Protein AF-A0A9D0XTN0-F1 (afdb_monomer_lite)

pLDDT: mean 78.0, std 12.75, range [37.34, 94.94]

Structure (mmCIF, N/CA/C/O backbone):
data_AF-A0A9D0XTN0-F1
#
_entry.id   AF-A0A9D0XTN0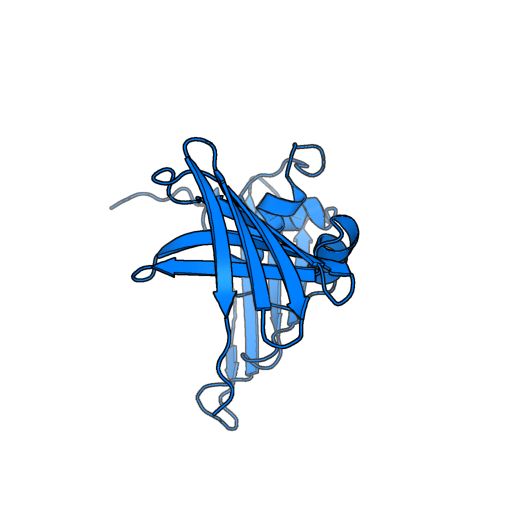-F1
#
loop_
_atom_site.group_PDB
_atom_site.id
_atom_site.type_symbol
_atom_site.label_atom_id
_atom_site.label_alt_id
_atom_site.label_comp_id
_atom_site.label_asym_id
_atom_site.label_entity_id
_atom_site.label_seq_id
_atom_site.pdbx_PDB_ins_code
_atom_site.Cartn_x
_atom_site.Cartn_y
_atom_site.Cartn_z
_atom_site.occupancy
_atom_site.B_iso_or_equiv
_atom_site.auth_seq_id
_atom_site.auth_comp_id
_atom_site.auth_asym_id
_atom_site.auth_atom_id
_atom_site.pdbx_PDB_model_num
ATOM 1 N N . TYR A 1 1 ? 29.942 2.374 -7.321 1.00 37.34 1 TYR A N 1
ATOM 2 C CA . TYR A 1 1 ? 28.789 1.632 -7.863 1.00 37.34 1 TYR A CA 1
ATOM 3 C C . TYR A 1 1 ? 28.182 0.817 -6.738 1.00 37.34 1 TYR A C 1
ATOM 5 O O . TYR A 1 1 ? 28.831 -0.101 -6.257 1.00 37.34 1 TYR A O 1
ATOM 13 N N . ILE A 1 2 ? 27.013 1.214 -6.232 1.00 41.12 2 ILE A N 1
ATOM 14 C CA . ILE A 1 2 ? 26.301 0.433 -5.213 1.00 41.12 2 ILE A CA 1
ATOM 15 C C . ILE A 1 2 ? 25.666 -0.742 -5.953 1.00 41.12 2 ILE A C 1
ATOM 17 O O . ILE A 1 2 ? 24.804 -0.537 -6.803 1.00 41.12 2 ILE A O 1
ATOM 21 N N . ASN A 1 3 ? 26.151 -1.950 -5.685 1.00 40.41 3 ASN A N 1
ATOM 22 C CA . ASN A 1 3 ? 25.600 -3.170 -6.256 1.00 40.41 3 ASN A CA 1
ATOM 23 C C . ASN A 1 3 ? 24.307 -3.481 -5.488 1.00 40.41 3 ASN A C 1
ATOM 25 O O . ASN A 1 3 ? 24.351 -3.979 -4.364 1.00 40.41 3 ASN A O 1
ATOM 29 N N . LEU A 1 4 ? 23.167 -3.047 -6.027 1.00 50.75 4 LEU A N 1
ATOM 30 C CA . LEU A 1 4 ? 21.861 -3.322 -5.436 1.00 50.75 4 LEU A CA 1
ATOM 31 C C . LEU A 1 4 ? 21.503 -4.779 -5.739 1.00 50.75 4 LEU A C 1
ATOM 33 O O . LEU A 1 4 ? 21.547 -5.207 -6.888 1.00 50.75 4 LEU A O 1
ATOM 37 N N . ASP A 1 5 ? 21.167 -5.543 -4.701 1.00 65.12 5 ASP A N 1
ATOM 38 C CA . ASP A 1 5 ? 20.708 -6.925 -4.845 1.00 65.12 5 ASP A CA 1
ATOM 39 C C . ASP A 1 5 ? 19.490 -6.973 -5.782 1.00 65.12 5 ASP A C 1
ATOM 41 O O . ASP A 1 5 ? 18.463 -6.347 -5.507 1.00 65.12 5 ASP A O 1
ATOM 45 N N . SER A 1 6 ? 19.604 -7.726 -6.880 1.00 62.91 6 SER A N 1
ATOM 46 C CA . SER A 1 6 ? 18.543 -7.920 -7.880 1.00 62.91 6 SER A CA 1
ATOM 47 C C . SER A 1 6 ? 17.199 -8.363 -7.281 1.00 62.91 6 SER A C 1
ATOM 49 O O . SER A 1 6 ? 16.147 -8.027 -7.824 1.00 62.91 6 SER A O 1
ATOM 51 N N . ARG A 1 7 ? 17.207 -9.024 -6.113 1.00 65.25 7 ARG A N 1
ATOM 52 C CA . ARG A 1 7 ? 15.995 -9.424 -5.373 1.00 65.25 7 ARG A CA 1
ATOM 53 C C . ARG A 1 7 ? 15.196 -8.237 -4.828 1.00 65.25 7 ARG A C 1
ATOM 55 O O . ARG A 1 7 ? 13.994 -8.354 -4.604 1.00 65.25 7 ARG A O 1
ATOM 62 N N . ASN A 1 8 ? 15.842 -7.086 -4.640 1.00 66.12 8 ASN A N 1
ATOM 63 C CA . ASN A 1 8 ? 15.213 -5.865 -4.137 1.00 66.12 8 ASN A CA 1
ATOM 64 C C . ASN A 1 8 ? 14.733 -4.935 -5.259 1.00 66.12 8 ASN A C 1
ATOM 66 O O . ASN A 1 8 ? 14.060 -3.940 -4.982 1.00 66.12 8 ASN A O 1
ATOM 70 N N . GLN A 1 9 ? 15.020 -5.242 -6.525 1.00 78.06 9 GLN A N 1
ATOM 71 C CA . GLN A 1 9 ? 14.630 -4.393 -7.646 1.00 78.06 9 GLN A CA 1
ATOM 72 C C . GLN A 1 9 ? 13.300 -4.849 -8.254 1.00 78.06 9 GLN A C 1
ATOM 74 O O . GLN A 1 9 ? 13.028 -6.039 -8.395 1.00 78.06 9 GLN A O 1
ATOM 79 N N . VAL A 1 10 ? 12.440 -3.885 -8.573 1.00 86.81 10 VAL A N 1
ATOM 80 C CA . VAL A 1 10 ? 11.309 -4.096 -9.483 1.00 86.81 10 VAL A CA 1
ATOM 81 C C . VAL A 1 10 ? 11.794 -3.738 -10.877 1.00 86.81 10 VAL A C 1
ATOM 83 O O . VAL A 1 10 ? 12.357 -2.661 -11.068 1.00 86.81 10 VAL A O 1
ATOM 86 N N . GLN A 1 11 ? 11.614 -4.647 -11.822 1.00 90.94 11 GLN A N 1
ATOM 87 C CA . GLN A 1 11 ? 11.971 -4.455 -13.218 1.00 90.94 11 GLN A CA 1
ATOM 88 C C . GLN A 1 11 ? 10.735 -4.055 -14.018 1.00 90.94 11 GLN A C 1
ATOM 90 O O . GLN A 1 11 ? 9.612 -4.423 -13.672 1.00 90.94 11 GLN A O 1
ATOM 95 N N . ILE A 1 12 ? 10.968 -3.279 -15.070 1.00 90.62 12 ILE A N 1
ATOM 96 C CA . ILE A 1 12 ? 9.947 -2.838 -16.016 1.00 90.62 12 ILE A CA 1
ATOM 97 C C . ILE A 1 12 ? 10.091 -3.728 -17.253 1.00 90.62 12 ILE A C 1
ATOM 99 O O . ILE A 1 12 ? 11.194 -3.868 -17.780 1.00 90.62 12 ILE A O 1
ATOM 103 N N . ASP A 1 13 ? 9.001 -4.365 -17.656 1.00 94.00 13 ASP A N 1
ATOM 104 C CA . ASP A 1 13 ? 8.862 -5.089 -18.921 1.00 94.00 13 ASP A CA 1
ATOM 105 C C . ASP A 1 13 ? 8.280 -4.146 -19.989 1.00 94.00 13 ASP A C 1
ATOM 107 O O . ASP A 1 13 ? 8.088 -2.953 -19.729 1.00 94.00 13 ASP A O 1
ATOM 111 N N . GLU A 1 14 ? 7.983 -4.647 -21.186 1.00 94.00 14 GLU A N 1
ATOM 112 C CA . GLU A 1 14 ? 7.363 -3.853 -22.250 1.00 94.00 14 GLU A CA 1
ATOM 113 C C . GLU A 1 14 ? 6.160 -3.056 -21.721 1.00 94.00 14 GLU A C 1
ATOM 115 O O . GLU A 1 14 ? 5.214 -3.602 -21.154 1.00 94.00 14 GLU A O 1
ATOM 120 N N . SER A 1 15 ? 6.254 -1.732 -21.827 1.00 94.94 15 SER A N 1
ATOM 121 C CA . SER A 1 15 ? 5.325 -0.791 -21.207 1.00 94.94 15 SER A CA 1
ATOM 122 C C . SER A 1 15 ? 5.114 0.402 -22.129 1.00 94.94 15 SER A C 1
ATOM 124 O O . SER A 1 15 ? 6.055 0.867 -22.776 1.00 94.94 15 SER A O 1
ATOM 126 N N . SER A 1 16 ? 3.895 0.931 -22.167 1.00 93.88 16 SER A N 1
ATOM 127 C CA . SER A 1 16 ? 3.521 2.066 -23.001 1.00 93.88 16 SER A CA 1
ATOM 128 C C . SER A 1 16 ? 2.723 3.117 -22.229 1.00 93.88 16 SER A C 1
ATOM 130 O O . SER A 1 16 ? 2.052 2.848 -21.230 1.00 93.88 16 SER A O 1
ATOM 132 N N . PHE A 1 17 ? 2.834 4.355 -22.708 1.00 93.69 17 PHE A N 1
ATOM 133 C CA . PHE A 1 17 ? 2.133 5.513 -22.171 1.00 93.69 17 PHE A CA 1
ATOM 134 C C . PHE A 1 17 ? 1.493 6.252 -23.339 1.00 93.69 17 PHE A C 1
ATOM 136 O O . PHE A 1 17 ? 2.193 6.745 -24.227 1.00 93.69 17 PHE A O 1
ATOM 143 N N . LEU A 1 18 ? 0.165 6.331 -23.345 1.00 93.19 18 LEU A N 1
ATOM 144 C CA . LEU A 1 18 ? -0.586 7.014 -24.388 1.00 93.19 18 LEU A CA 1
ATOM 145 C C . LEU A 1 18 ? -1.108 8.353 -23.867 1.00 93.19 18 LEU A C 1
ATOM 147 O O . LEU A 1 18 ? -1.908 8.414 -22.936 1.00 93.19 18 LEU A O 1
ATOM 151 N N . PHE A 1 19 ? -0.680 9.434 -24.510 1.00 91.50 19 PHE A N 1
ATOM 152 C CA . PHE A 1 19 ? -1.092 10.796 -24.184 1.00 91.50 19 PHE A CA 1
ATOM 153 C C . PHE A 1 19 ? -2.181 11.250 -25.164 1.00 91.50 19 PHE A C 1
ATOM 155 O O . PHE A 1 19 ? -1.893 11.865 -26.187 1.00 91.50 19 PHE A O 1
ATOM 162 N N . ASN A 1 20 ? -3.441 10.927 -24.871 1.00 80.31 20 ASN A N 1
ATOM 163 C CA . ASN A 1 20 ? -4.609 11.262 -25.695 1.00 80.31 20 ASN A CA 1
ATOM 164 C C . ASN A 1 20 ? -5.581 12.200 -24.949 1.00 80.31 20 ASN A C 1
ATOM 166 O O . ASN A 1 20 ? -6.732 11.859 -24.696 1.00 80.31 20 ASN A O 1
ATOM 170 N N . GLY A 1 21 ? -5.120 13.398 -24.575 1.00 77.56 21 GLY A N 1
ATOM 171 C CA . GLY A 1 21 ? -5.941 14.377 -23.856 1.00 77.56 21 GLY A CA 1
ATOM 172 C C . GLY A 1 21 ? -5.116 15.283 -22.946 1.00 77.56 21 GLY A C 1
ATOM 173 O O . GLY A 1 21 ? -4.155 15.910 -23.388 1.00 77.56 21 GLY A O 1
ATOM 174 N N . VAL A 1 22 ? -5.490 15.362 -21.665 1.00 78.44 22 VAL A N 1
ATOM 175 C CA . VAL A 1 22 ? -4.739 16.119 -20.652 1.00 78.44 22 VAL A CA 1
ATOM 176 C C . VAL A 1 22 ? -3.362 15.480 -20.474 1.00 78.44 22 VAL A C 1
ATOM 178 O O . VAL A 1 22 ? -3.264 14.336 -20.044 1.00 78.44 22 VAL A O 1
ATOM 181 N N . ILE A 1 23 ? -2.294 16.232 -20.755 1.00 80.50 23 ILE A N 1
ATOM 182 C CA . ILE A 1 23 ? -0.899 15.751 -20.681 1.00 80.50 23 ILE A CA 1
ATOM 183 C C . ILE A 1 23 ? -0.563 15.164 -19.297 1.00 80.50 23 ILE A C 1
ATOM 185 O O . ILE A 1 23 ? 0.212 14.220 -19.193 1.00 80.50 23 ILE A O 1
ATOM 189 N N . ALA A 1 24 ? -1.189 15.685 -18.237 1.00 82.69 24 ALA A N 1
ATOM 190 C CA . ALA A 1 24 ? -1.026 15.200 -16.868 1.00 82.69 24 ALA A CA 1
ATOM 191 C C . ALA A 1 24 ? -1.765 13.878 -16.557 1.00 82.69 24 ALA A C 1
ATOM 193 O O . ALA A 1 24 ? -1.661 13.388 -15.436 1.00 82.69 24 ALA A O 1
ATOM 194 N N . ASN A 1 25 ? -2.524 13.310 -17.501 1.00 83.56 25 ASN A N 1
ATOM 195 C CA . ASN A 1 25 ? -3.326 12.105 -17.286 1.00 83.56 25 ASN A CA 1
ATOM 196 C C . ASN A 1 25 ? -3.265 11.116 -18.473 1.00 83.56 25 ASN A C 1
ATOM 198 O O . ASN A 1 25 ? -4.283 10.898 -19.132 1.00 83.56 25 ASN A O 1
ATOM 202 N N . PRO A 1 26 ? -2.093 10.533 -18.784 1.00 90.62 26 PRO A N 1
ATOM 203 C CA . PRO A 1 26 ? -1.976 9.535 -19.845 1.00 90.62 26 PRO A CA 1
ATOM 204 C C . PRO A 1 26 ? -2.714 8.235 -19.503 1.00 90.62 26 PRO A C 1
ATOM 206 O O . PRO A 1 26 ? -2.870 7.881 -18.333 1.00 90.62 26 PRO A O 1
ATOM 209 N N . THR A 1 27 ? -3.096 7.484 -20.535 1.00 93.38 27 THR A N 1
ATOM 210 C CA . THR A 1 27 ? -3.444 6.067 -20.394 1.00 93.38 27 THR A CA 1
ATOM 211 C C . THR A 1 27 ? -2.164 5.250 -20.228 1.00 93.38 27 THR A C 1
ATOM 213 O O . THR A 1 27 ? -1.211 5.400 -20.994 1.00 93.38 27 THR A O 1
ATOM 216 N N . LEU A 1 28 ? -2.150 4.404 -19.207 1.00 92.50 28 LEU A N 1
ATOM 217 C CA . LEU A 1 28 ? -1.052 3.542 -18.809 1.00 92.50 28 LEU A CA 1
ATOM 218 C C . LEU A 1 28 ? -1.290 2.121 -19.325 1.00 92.50 28 LEU A C 1
ATOM 220 O O . LEU A 1 28 ? -2.413 1.617 -19.257 1.00 92.50 28 LEU A O 1
ATOM 224 N N . ASP A 1 29 ? -0.218 1.481 -19.772 1.00 94.94 29 ASP A N 1
ATOM 225 C CA . ASP A 1 29 ? -0.083 0.031 -19.894 1.00 94.94 29 ASP A CA 1
ATOM 226 C C . ASP A 1 29 ? 1.343 -0.323 -19.466 1.00 94.94 29 ASP A C 1
ATOM 228 O O . ASP A 1 29 ? 2.284 -0.267 -20.255 1.00 94.94 29 ASP A O 1
ATOM 232 N N . VAL A 1 30 ? 1.528 -0.544 -18.166 1.00 94.00 30 VAL A N 1
ATOM 233 C CA . VAL A 1 30 ? 2.844 -0.747 -17.557 1.00 94.00 30 VAL A CA 1
ATOM 234 C C . VAL A 1 30 ? 2.923 -2.144 -16.972 1.00 94.00 30 VAL A C 1
ATOM 236 O O . VAL A 1 30 ? 2.129 -2.527 -16.109 1.00 94.00 30 VAL A O 1
ATOM 239 N N . ASN A 1 31 ? 3.940 -2.882 -17.399 1.00 94.19 31 ASN A N 1
ATOM 240 C CA . ASN A 1 31 ? 4.216 -4.231 -16.947 1.00 94.19 31 ASN A CA 1
ATOM 241 C C . ASN A 1 31 ? 5.448 -4.208 -16.047 1.00 94.19 31 ASN A C 1
ATOM 243 O O . ASN A 1 31 ? 6.541 -3.841 -16.464 1.00 94.19 31 ASN A O 1
ATOM 247 N N . LEU A 1 32 ? 5.270 -4.587 -14.787 1.00 93.62 32 LEU A N 1
ATOM 248 C CA . LEU A 1 32 ? 6.343 -4.690 -13.809 1.00 93.62 32 LEU A CA 1
ATOM 249 C C . LEU A 1 32 ? 6.519 -6.143 -13.395 1.00 93.62 32 LEU A C 1
ATOM 251 O O . LEU A 1 32 ? 5.544 -6.886 -13.266 1.00 93.62 32 LEU A O 1
ATOM 255 N N . TYR A 1 33 ? 7.754 -6.538 -13.116 1.00 93.62 33 TYR A N 1
ATOM 256 C CA . TYR A 1 33 ? 8.041 -7.852 -12.567 1.00 93.62 33 TYR A CA 1
ATOM 257 C C . TYR A 1 33 ? 9.193 -7.828 -11.572 1.00 93.62 33 TYR A C 1
ATOM 259 O O . TYR A 1 33 ? 10.069 -6.965 -11.587 1.00 93.62 33 TYR A O 1
ATOM 267 N N . ARG A 1 34 ? 9.203 -8.816 -10.687 1.00 90.88 34 ARG A N 1
ATOM 268 C CA . ARG A 1 34 ? 10.327 -9.110 -9.806 1.00 90.88 34 ARG A CA 1
ATOM 269 C C . ARG A 1 34 ? 10.520 -10.610 -9.732 1.00 90.88 34 ARG A C 1
ATOM 271 O O . ARG A 1 34 ? 9.557 -11.363 -9.595 1.00 90.88 34 ARG A O 1
ATOM 278 N N . VAL A 1 35 ? 11.778 -11.026 -9.786 1.00 90.06 35 VAL A N 1
ATOM 279 C CA . VAL A 1 35 ? 12.173 -12.420 -9.610 1.00 90.06 35 VAL A CA 1
ATOM 280 C C . VAL A 1 35 ? 12.801 -12.569 -8.231 1.00 90.06 35 VAL A C 1
ATOM 282 O O . VAL A 1 35 ? 13.757 -11.870 -7.903 1.00 90.06 35 VAL A O 1
ATOM 285 N N . VAL A 1 36 ? 12.249 -13.467 -7.422 1.00 87.56 36 VAL A N 1
ATOM 286 C CA . VAL A 1 36 ? 12.831 -13.880 -6.141 1.00 87.56 36 VAL A CA 1
ATOM 287 C C . VAL A 1 36 ? 12.900 -15.398 -6.152 1.00 87.56 36 VAL A C 1
ATOM 289 O O . VAL A 1 36 ? 11.888 -16.072 -6.359 1.00 87.56 36 VAL A O 1
ATOM 292 N N . ASP A 1 37 ? 14.100 -15.931 -5.947 1.00 86.00 37 ASP A N 1
ATOM 293 C CA . ASP A 1 37 ? 14.399 -17.357 -6.070 1.00 86.00 37 ASP A CA 1
ATOM 294 C C . ASP A 1 37 ? 13.942 -17.903 -7.441 1.00 86.00 37 ASP A C 1
ATOM 296 O O . ASP A 1 37 ? 14.470 -17.496 -8.473 1.00 86.00 37 ASP A O 1
ATOM 300 N N . GLN A 1 38 ? 12.944 -18.791 -7.470 1.00 88.00 38 GLN A N 1
ATOM 301 C CA . GLN A 1 38 ? 12.367 -19.373 -8.693 1.00 88.00 38 GLN A CA 1
ATOM 302 C C . GLN A 1 38 ? 10.952 -18.852 -8.998 1.00 88.00 38 GLN A C 1
ATOM 304 O O . GLN A 1 38 ? 10.211 -19.466 -9.761 1.00 88.00 38 GLN A O 1
ATOM 309 N N . THR A 1 39 ? 10.538 -17.749 -8.368 1.00 91.38 39 THR A N 1
ATOM 310 C CA . THR A 1 39 ? 9.204 -17.165 -8.559 1.00 91.38 39 THR A CA 1
ATOM 311 C C . THR A 1 39 ? 9.306 -15.802 -9.227 1.00 91.38 39 THR A C 1
ATOM 313 O O . THR A 1 39 ? 10.007 -14.913 -8.745 1.00 91.38 39 THR A O 1
ATOM 316 N N . THR A 1 40 ? 8.540 -15.604 -10.297 1.00 93.12 40 THR A N 1
ATOM 317 C CA . THR A 1 40 ? 8.319 -14.292 -10.910 1.00 93.12 40 THR A CA 1
ATOM 318 C C . THR A 1 40 ? 6.983 -13.731 -10.439 1.00 93.12 40 THR A C 1
ATOM 320 O O . THR A 1 40 ? 5.932 -14.259 -10.797 1.00 93.12 40 THR A O 1
ATOM 323 N N . ALA A 1 41 ? 7.013 -12.661 -9.649 1.00 93.19 41 ALA A N 1
ATOM 324 C CA . ALA A 1 41 ? 5.842 -11.844 -9.345 1.00 93.19 41 ALA A CA 1
ATOM 325 C C . ALA A 1 41 ? 5.697 -10.753 -10.411 1.00 93.19 41 ALA A C 1
ATOM 327 O O . ALA A 1 41 ? 6.696 -10.170 -10.832 1.00 93.19 41 ALA A O 1
ATOM 328 N N . ARG A 1 42 ? 4.468 -10.484 -10.847 1.00 93.81 42 ARG A N 1
ATOM 329 C CA . ARG A 1 42 ? 4.134 -9.485 -11.864 1.00 93.81 42 ARG A CA 1
ATOM 330 C C . ARG A 1 42 ? 3.043 -8.545 -11.371 1.00 93.81 42 ARG A C 1
ATOM 332 O O . ARG A 1 42 ? 2.166 -8.948 -10.603 1.00 93.81 42 ARG A O 1
ATOM 339 N N . LEU A 1 43 ? 3.112 -7.305 -11.837 1.00 90.81 43 LEU A N 1
ATOM 340 C CA . LEU A 1 43 ? 2.133 -6.248 -11.623 1.00 90.81 43 LEU A CA 1
ATOM 341 C C . LEU A 1 43 ? 1.841 -5.578 -12.968 1.00 90.81 43 LEU A C 1
ATOM 343 O O . LEU A 1 43 ? 2.740 -5.040 -13.606 1.00 90.81 43 LEU A O 1
ATOM 347 N N . ASN A 1 44 ? 0.588 -5.612 -13.403 1.00 91.19 44 ASN A N 1
ATOM 348 C CA . ASN A 1 44 ? 0.113 -4.887 -14.579 1.00 91.19 44 ASN A CA 1
ATOM 349 C C . ASN A 1 44 ? -0.671 -3.661 -14.126 1.00 91.19 44 ASN A C 1
ATOM 351 O O . ASN A 1 44 ? -1.585 -3.785 -13.307 1.00 91.19 44 ASN A O 1
ATOM 355 N N . ILE A 1 45 ? -0.291 -2.496 -14.643 1.00 89.88 45 ILE A N 1
ATOM 356 C CA . ILE A 1 45 ? -0.904 -1.204 -14.345 1.00 89.88 45 ILE A CA 1
ATOM 357 C C . ILE A 1 45 ? -1.540 -0.690 -15.630 1.00 89.88 45 ILE A C 1
ATOM 359 O O . ILE A 1 45 ? -0.833 -0.391 -16.587 1.00 89.88 45 ILE A O 1
ATOM 363 N N . THR A 1 46 ? -2.865 -0.588 -15.650 1.00 90.25 46 THR A N 1
ATOM 364 C CA . THR A 1 46 ? -3.623 -0.176 -16.841 1.00 90.25 46 THR A CA 1
ATOM 365 C C . THR A 1 46 ? -4.576 0.981 -16.544 1.00 90.25 46 THR A C 1
ATOM 367 O O . THR A 1 46 ? -4.877 1.267 -15.386 1.00 90.25 46 THR A O 1
ATOM 370 N N . GLY A 1 47 ? -5.078 1.656 -17.579 1.00 88.31 47 GLY A N 1
ATOM 371 C CA . GLY A 1 47 ? -6.054 2.748 -17.444 1.00 88.31 47 GLY A CA 1
ATOM 372 C C . GLY A 1 47 ? -5.410 4.122 -17.241 1.00 88.31 47 GLY A C 1
ATOM 373 O O . GLY A 1 47 ? -4.208 4.281 -17.398 1.00 88.31 47 GLY A O 1
ATOM 374 N N . ASN A 1 48 ? -6.203 5.153 -16.945 1.00 85.81 48 ASN A N 1
ATOM 375 C CA . ASN A 1 48 ? -5.687 6.526 -16.845 1.00 85.81 48 ASN A CA 1
ATOM 376 C C . ASN A 1 48 ? -4.822 6.730 -15.592 1.00 85.81 48 ASN A C 1
ATOM 378 O O . ASN A 1 48 ? -5.135 6.183 -14.538 1.00 85.81 48 ASN A O 1
ATOM 382 N N . ALA A 1 49 ? -3.799 7.583 -15.665 1.00 83.56 49 ALA A N 1
ATOM 383 C CA . ALA A 1 49 ? -2.902 7.876 -14.542 1.00 83.56 49 ALA A CA 1
ATOM 384 C C . ALA A 1 49 ? -3.610 8.437 -13.294 1.00 83.56 49 ALA A C 1
ATOM 386 O O . ALA A 1 49 ? -3.128 8.250 -12.179 1.00 83.56 49 ALA A O 1
ATOM 387 N N . SER A 1 50 ? -4.764 9.087 -13.455 1.00 78.81 50 SER A N 1
ATOM 388 C CA . SER A 1 50 ? -5.617 9.550 -12.356 1.00 78.81 50 SER A CA 1
ATOM 389 C C . SER A 1 50 ? -6.446 8.436 -11.712 1.00 78.81 50 SER A C 1
ATOM 391 O O . SER A 1 50 ? -6.904 8.597 -10.583 1.00 78.81 50 SER A O 1
ATOM 393 N N . GLN A 1 51 ? -6.669 7.324 -12.418 1.00 79.00 51 GLN A N 1
ATOM 394 C CA . GLN A 1 51 ? -7.474 6.182 -11.974 1.00 79.00 51 GLN A CA 1
ATOM 395 C C . GLN A 1 51 ? -6.898 4.829 -12.452 1.00 79.00 51 GLN A C 1
ATOM 397 O O . GLN A 1 51 ? -7.599 4.063 -13.124 1.00 79.00 51 GLN A O 1
ATOM 402 N N . PRO A 1 52 ? -5.643 4.498 -12.101 1.00 80.81 52 PRO A N 1
ATOM 403 C CA . PRO A 1 52 ? -5.004 3.277 -12.570 1.00 80.81 52 PRO A CA 1
ATOM 404 C C . PRO A 1 52 ? -5.652 2.020 -11.976 1.00 80.81 52 PRO A C 1
ATOM 406 O O . PRO A 1 52 ? -6.143 2.016 -10.845 1.00 80.81 52 PRO A O 1
ATOM 409 N N . GLN A 1 53 ? -5.626 0.941 -12.751 1.00 80.88 53 GLN A N 1
ATOM 410 C CA . GLN A 1 53 ? -6.049 -0.406 -12.385 1.00 80.88 53 GLN A CA 1
ATOM 411 C C . GLN A 1 53 ? -4.820 -1.287 -12.213 1.00 80.88 53 GLN A C 1
ATOM 413 O O . GLN A 1 53 ? -3.906 -1.233 -13.031 1.00 80.88 53 GLN A O 1
ATOM 418 N N . PHE A 1 54 ? -4.806 -2.114 -11.169 1.00 83.94 54 PHE A N 1
ATOM 419 C CA . PHE A 1 54 ? -3.636 -2.910 -10.806 1.00 83.94 54 PHE A CA 1
ATOM 420 C C . PHE A 1 54 ? -4.002 -4.385 -10.704 1.00 83.94 54 PHE A C 1
ATOM 422 O O . PHE A 1 54 ? -4.898 -4.758 -9.943 1.00 83.94 54 PHE A O 1
ATOM 429 N N . VAL A 1 55 ? -3.273 -5.228 -11.430 1.00 87.19 55 VAL A N 1
ATOM 430 C CA . VAL A 1 55 ? -3.456 -6.682 -11.433 1.00 87.19 55 VAL A CA 1
ATOM 431 C C . VAL A 1 55 ? -2.142 -7.348 -11.060 1.00 87.19 55 VAL A C 1
ATOM 433 O O . VAL A 1 55 ? -1.128 -7.149 -11.724 1.00 87.19 55 VAL A O 1
ATOM 436 N N . PHE A 1 56 ? -2.166 -8.152 -9.998 1.00 87.94 56 PHE A N 1
ATOM 437 C CA . PHE A 1 56 ? -1.009 -8.927 -9.557 1.00 87.94 56 PHE A CA 1
ATOM 438 C C . PHE A 1 56 ? -1.197 -10.396 -9.909 1.00 87.94 56 PHE A C 1
ATOM 440 O O . PHE A 1 56 ? -2.276 -10.948 -9.705 1.00 87.94 56 PHE A O 1
ATOM 447 N N . TYR A 1 57 ? -0.132 -11.031 -10.378 1.00 92.19 57 TYR A N 1
ATOM 448 C CA . TYR A 1 57 ? -0.082 -12.467 -10.642 1.00 92.19 57 TYR A CA 1
ATOM 449 C C . TYR A 1 57 ? 1.354 -12.971 -10.495 1.00 92.19 57 TYR A C 1
ATOM 451 O O . TYR A 1 57 ? 2.298 -12.186 -10.394 1.00 92.19 57 TYR A O 1
ATOM 459 N N . SER A 1 58 ? 1.542 -14.286 -10.452 1.00 94.50 58 SER A N 1
ATOM 460 C CA . SER A 1 58 ? 2.879 -14.867 -10.370 1.00 94.50 58 SER A CA 1
ATOM 461 C C . SER A 1 58 ? 3.008 -16.168 -11.136 1.00 94.50 58 SER A C 1
ATOM 463 O O . SER A 1 58 ? 2.028 -16.857 -11.420 1.00 94.50 58 SER A O 1
ATOM 465 N N . THR A 1 59 ? 4.256 -16.524 -11.418 1.00 94.38 59 THR A N 1
ATOM 466 C CA . THR A 1 59 ? 4.645 -17.829 -11.944 1.00 94.38 59 THR A CA 1
ATOM 467 C C . THR A 1 59 ? 5.738 -18.412 -11.040 1.00 94.38 59 THR A C 1
ATOM 469 O O . THR A 1 59 ? 6.790 -17.782 -10.924 1.00 94.38 59 THR A O 1
ATOM 472 N N . PRO A 1 60 ? 5.523 -19.573 -10.388 1.00 94.12 60 PRO A N 1
ATOM 473 C CA . PRO A 1 60 ? 4.260 -20.321 -10.306 1.00 94.12 60 PRO A CA 1
ATOM 474 C C . PRO A 1 60 ? 3.140 -19.525 -9.608 1.00 94.12 60 PRO A C 1
ATOM 476 O O . PRO A 1 60 ? 3.396 -18.498 -8.976 1.00 94.12 60 PRO A O 1
ATOM 479 N N . ALA A 1 61 ? 1.891 -19.983 -9.740 1.00 92.12 61 ALA A N 1
ATOM 480 C CA . ALA A 1 61 ? 0.736 -19.320 -9.135 1.00 92.12 61 ALA A CA 1
ATOM 481 C C . ALA A 1 61 ? 0.832 -19.351 -7.601 1.00 92.12 61 ALA A C 1
ATOM 483 O O . ALA A 1 61 ? 1.003 -20.410 -6.995 1.00 92.12 61 ALA A O 1
ATOM 484 N N . LEU A 1 62 ? 0.724 -18.179 -6.978 1.00 88.69 62 LEU A N 1
ATOM 485 C CA . LEU A 1 62 ? 0.750 -17.995 -5.530 1.00 88.69 62 LEU A CA 1
ATOM 486 C C . LEU A 1 62 ? -0.550 -17.348 -5.047 1.00 88.69 62 LEU A C 1
ATOM 488 O O . LEU A 1 62 ? -1.328 -16.813 -5.834 1.00 88.69 62 LEU A O 1
ATOM 492 N N . SER A 1 63 ? -0.769 -17.357 -3.729 1.00 85.62 63 SER A N 1
ATOM 493 C CA . SER A 1 63 ? -1.828 -16.548 -3.126 1.00 85.62 63 SER A CA 1
ATOM 494 C C . SER A 1 63 ? -1.542 -15.056 -3.312 1.00 85.62 63 SER A C 1
ATOM 496 O O . SER A 1 63 ? -0.387 -14.626 -3.283 1.00 85.62 63 SER A O 1
ATOM 498 N N . GLN A 1 64 ? -2.599 -14.249 -3.430 1.00 79.75 64 GLN A N 1
ATOM 499 C CA . GLN A 1 64 ? -2.495 -12.802 -3.646 1.00 79.75 64 GLN A CA 1
ATOM 500 C C . GLN A 1 64 ? -1.558 -12.113 -2.639 1.00 79.75 64 GLN A C 1
ATOM 502 O O . GLN A 1 64 ? -0.713 -11.308 -3.025 1.00 79.75 64 GLN A O 1
ATOM 507 N N . GLY A 1 65 ? -1.655 -12.478 -1.355 1.00 77.69 65 GLY A N 1
ATOM 508 C CA . GLY A 1 65 ? -0.789 -11.944 -0.300 1.00 77.69 65 GLY A CA 1
ATOM 509 C C . GLY A 1 65 ? 0.692 -12.257 -0.523 1.00 77.69 65 GLY A C 1
ATOM 510 O O . GLY A 1 65 ? 1.533 -11.375 -0.377 1.00 77.69 65 GLY A O 1
ATOM 511 N N . ARG A 1 66 ? 1.030 -13.475 -0.968 1.00 84.75 66 ARG A N 1
ATOM 512 C CA . ARG A 1 66 ? 2.422 -13.840 -1.278 1.00 84.75 66 ARG A CA 1
ATOM 513 C C . ARG A 1 66 ? 2.958 -13.106 -2.505 1.00 84.75 66 ARG A C 1
ATOM 515 O O . ARG A 1 66 ? 4.116 -12.699 -2.490 1.00 84.75 66 ARG A O 1
ATOM 522 N N . ILE A 1 67 ? 2.132 -12.896 -3.533 1.00 87.06 67 ILE A N 1
ATOM 523 C CA . ILE A 1 67 ? 2.523 -12.114 -4.720 1.00 87.06 67 ILE A CA 1
ATOM 524 C C . ILE A 1 67 ? 2.847 -10.676 -4.312 1.00 87.06 67 ILE A C 1
ATOM 526 O O . ILE A 1 67 ? 3.884 -10.140 -4.693 1.00 87.06 67 ILE A O 1
ATOM 530 N N . ILE A 1 68 ? 1.989 -10.072 -3.490 1.00 80.56 68 ILE A N 1
ATOM 531 C CA . ILE A 1 68 ? 2.182 -8.718 -2.972 1.00 80.56 68 ILE A CA 1
ATOM 532 C C . ILE A 1 68 ? 3.449 -8.641 -2.122 1.00 80.56 68 ILE A C 1
ATOM 534 O O . ILE A 1 68 ? 4.232 -7.719 -2.308 1.00 80.56 68 ILE A O 1
ATOM 538 N N . ASN A 1 69 ? 3.721 -9.619 -1.258 1.00 81.75 69 ASN A N 1
ATOM 539 C CA . ASN A 1 69 ? 4.936 -9.622 -0.435 1.00 81.75 69 ASN A CA 1
ATOM 540 C C . ASN A 1 69 ? 6.211 -9.699 -1.250 1.00 81.75 69 ASN A C 1
ATOM 542 O O . ASN A 1 69 ? 7.172 -8.974 -0.983 1.00 81.75 69 ASN A O 1
ATOM 546 N N . LEU A 1 70 ? 6.202 -10.535 -2.281 1.00 88.19 70 LEU A N 1
ATOM 547 C CA . LEU A 1 70 ? 7.281 -10.587 -3.248 1.00 88.19 70 LEU A CA 1
ATOM 548 C C . LEU A 1 70 ? 7.436 -9.235 -3.942 1.00 88.19 70 LEU A C 1
ATOM 550 O O . LEU A 1 70 ? 8.533 -8.678 -3.967 1.00 88.19 70 LEU A O 1
ATOM 554 N N . MET A 1 71 ? 6.341 -8.669 -4.444 1.00 86.12 71 MET A N 1
ATOM 555 C CA . MET A 1 71 ? 6.370 -7.450 -5.246 1.00 86.12 71 MET A CA 1
ATOM 556 C C . MET A 1 71 ? 6.751 -6.202 -4.440 1.00 86.12 71 MET A C 1
ATOM 558 O O . MET A 1 71 ? 7.468 -5.331 -4.923 1.00 86.12 71 MET A O 1
ATOM 562 N N . VAL A 1 72 ? 6.312 -6.134 -3.189 1.00 79.88 72 VAL A N 1
ATOM 563 C CA . VAL A 1 72 ? 6.497 -4.994 -2.295 1.00 79.88 72 VAL A CA 1
ATOM 564 C C . VAL A 1 72 ? 7.788 -5.137 -1.493 1.00 79.88 72 VAL A C 1
ATOM 566 O O . VAL A 1 72 ? 8.647 -4.260 -1.547 1.00 79.88 72 VAL A O 1
ATOM 569 N N . PHE A 1 73 ? 7.962 -6.256 -0.789 1.00 78.75 73 PHE A N 1
ATOM 570 C CA . PHE A 1 73 ? 9.043 -6.449 0.184 1.00 78.75 73 PHE A CA 1
ATOM 571 C C . PHE A 1 73 ? 10.204 -7.305 -0.328 1.00 78.75 73 PHE A C 1
ATOM 573 O O . PHE A 1 73 ? 11.229 -7.378 0.345 1.00 78.75 73 PHE A O 1
ATOM 580 N N . GLY A 1 74 ? 10.062 -7.967 -1.481 1.00 83.19 74 GLY A N 1
ATOM 581 C CA . GLY A 1 74 ? 11.105 -8.841 -2.035 1.00 83.19 74 GLY A CA 1
ATOM 582 C C . GLY A 1 74 ? 11.267 -10.152 -1.263 1.00 83.19 74 GLY A C 1
ATOM 583 O O . GLY A 1 74 ? 12.328 -10.767 -1.311 1.00 83.19 74 GLY A O 1
ATOM 584 N N . ARG A 1 75 ? 10.239 -10.577 -0.514 1.00 80.69 75 ARG A N 1
ATOM 585 C CA . ARG A 1 75 ? 10.293 -11.751 0.372 1.00 80.69 75 ARG A CA 1
ATOM 586 C C . ARG A 1 75 ? 9.316 -12.830 -0.085 1.00 80.69 75 ARG A C 1
ATOM 588 O O . ARG A 1 75 ? 8.162 -12.535 -0.374 1.00 80.69 75 ARG A O 1
ATOM 595 N N . SER A 1 76 ? 9.774 -14.081 -0.117 1.00 69.75 76 SER A N 1
ATOM 596 C CA . SER A 1 76 ? 9.016 -15.250 -0.594 1.00 69.75 76 SER A CA 1
ATOM 597 C C . SER A 1 76 ? 8.085 -15.883 0.453 1.00 69.75 76 SER A C 1
ATOM 599 O O . SER A 1 76 ? 7.257 -16.735 0.107 1.00 69.75 76 SER A O 1
ATOM 601 N N . GLY A 1 77 ? 8.182 -15.456 1.716 1.00 70.06 77 GLY A N 1
ATOM 602 C CA . GLY A 1 77 ? 7.363 -15.938 2.830 1.00 70.06 77 GLY A CA 1
ATOM 603 C C . GLY A 1 77 ? 5.926 -15.408 2.836 1.00 70.06 77 GLY A C 1
ATOM 604 O O . GLY A 1 77 ? 5.616 -14.354 2.277 1.00 70.06 77 GLY A O 1
ATOM 605 N N . ASP A 1 78 ? 5.036 -16.149 3.495 1.00 67.62 78 ASP A N 1
ATOM 606 C CA . ASP A 1 78 ? 3.700 -15.658 3.822 1.00 67.62 78 ASP A CA 1
ATOM 607 C C . ASP A 1 78 ? 3.763 -14.813 5.097 1.00 67.62 78 ASP A C 1
ATOM 609 O O . ASP A 1 78 ? 3.810 -15.338 6.210 1.00 67.62 78 ASP A O 1
ATOM 613 N N . MET A 1 79 ? 3.810 -13.494 4.921 1.00 63.69 79 MET A N 1
ATOM 614 C CA . MET A 1 79 ? 3.855 -12.547 6.030 1.00 63.69 79 MET A CA 1
ATOM 615 C C . MET A 1 79 ? 2.454 -12.235 6.573 1.00 63.69 79 MET A C 1
ATOM 617 O O . MET A 1 79 ? 2.350 -11.461 7.517 1.00 63.69 79 MET A O 1
ATOM 621 N N . SER A 1 80 ? 1.374 -12.844 6.055 1.00 60.44 80 SER A N 1
ATOM 622 C CA . SER A 1 80 ? 0.003 -12.540 6.498 1.00 60.44 80 SER A CA 1
ATOM 623 C C . SER A 1 80 ? -0.255 -12.829 7.977 1.00 60.44 80 SER A C 1
ATOM 625 O O . SER A 1 80 ? -1.223 -12.333 8.547 1.00 60.44 80 SER A O 1
ATOM 627 N N . LYS A 1 81 ? 0.605 -13.646 8.594 1.00 60.75 81 LYS A N 1
ATOM 628 C CA . LYS A 1 81 ? 0.568 -13.993 10.019 1.00 60.75 81 LYS A CA 1
ATOM 629 C C . LYS A 1 81 ? 1.457 -13.098 10.883 1.00 60.75 81 LYS A C 1
ATOM 631 O O . LYS A 1 81 ? 1.452 -13.246 12.102 1.00 60.75 81 LYS A O 1
ATOM 636 N N . GLU A 1 82 ? 2.241 -12.205 10.281 1.00 61.50 82 GLU A N 1
ATOM 637 C CA . GLU A 1 82 ? 3.069 -11.273 11.034 1.00 61.50 82 GLU A CA 1
ATOM 638 C C . GLU A 1 82 ? 2.208 -10.177 11.679 1.00 61.50 82 GLU A C 1
ATOM 640 O O . GLU A 1 82 ? 1.275 -9.658 11.053 1.00 61.50 82 GLU A O 1
ATOM 645 N N . PRO A 1 83 ? 2.534 -9.757 12.914 1.00 45.53 83 PRO A N 1
ATOM 646 C CA . PRO A 1 83 ? 1.895 -8.602 13.523 1.00 45.53 83 PRO A CA 1
ATOM 647 C C . PRO A 1 83 ? 1.990 -7.373 12.610 1.00 45.53 83 PRO A C 1
ATOM 649 O O . PRO A 1 83 ? 3.058 -7.039 12.096 1.00 45.53 83 PRO A O 1
ATOM 652 N N . ASN A 1 84 ? 0.875 -6.661 12.440 1.00 52.59 84 ASN A N 1
ATOM 653 C CA . ASN A 1 84 ? 0.776 -5.446 11.620 1.00 52.59 84 ASN A CA 1
ATOM 654 C C . ASN A 1 84 ? 1.038 -5.642 10.115 1.00 52.59 84 ASN A C 1
ATOM 656 O O . ASN A 1 84 ? 1.284 -4.656 9.419 1.00 52.59 84 ASN A O 1
ATOM 660 N N . TYR A 1 85 ? 0.997 -6.873 9.600 1.00 61.62 85 TYR A N 1
ATOM 661 C CA . TYR A 1 85 ? 1.185 -7.173 8.179 1.00 61.62 85 TYR A CA 1
ATOM 662 C C . TYR A 1 85 ? 0.357 -6.275 7.253 1.00 61.62 85 TYR A C 1
ATOM 664 O O . TYR A 1 85 ? 0.893 -5.620 6.359 1.00 61.62 85 TYR A O 1
ATOM 672 N N . GLU A 1 86 ? -0.946 -6.198 7.510 1.00 63.47 86 GLU A N 1
ATOM 673 C CA . GLU A 1 86 ? -1.880 -5.454 6.671 1.00 63.47 86 GLU A CA 1
ATOM 674 C C . GLU A 1 86 ? -1.531 -3.955 6.648 1.00 63.47 86 GLU A C 1
ATOM 676 O O . GLU A 1 86 ? -1.499 -3.341 5.586 1.00 63.47 86 GLU A O 1
ATOM 681 N N . SER A 1 87 ? -1.137 -3.380 7.791 1.00 61.81 87 SER A N 1
ATOM 682 C CA . SER A 1 87 ? -0.659 -1.993 7.877 1.00 61.81 87 SER A CA 1
ATOM 683 C C . SER A 1 87 ? 0.643 -1.772 7.096 1.00 61.81 87 SER A C 1
ATOM 685 O O . SER A 1 87 ? 0.792 -0.750 6.426 1.00 61.81 87 SER A O 1
ATOM 687 N N . GLN A 1 88 ? 1.578 -2.726 7.133 1.00 65.06 88 GLN A N 1
ATOM 688 C CA . GLN A 1 88 ? 2.838 -2.642 6.387 1.00 65.06 88 GLN A CA 1
ATOM 689 C C . GLN A 1 88 ? 2.599 -2.688 4.875 1.00 65.06 88 GLN A C 1
ATOM 691 O O . GLN A 1 88 ? 3.135 -1.851 4.146 1.00 65.06 88 GLN A O 1
ATOM 696 N N . VAL A 1 89 ? 1.770 -3.624 4.411 1.00 71.25 89 VAL A N 1
ATOM 697 C CA . VAL A 1 89 ? 1.386 -3.770 3.000 1.00 71.25 89 VAL A CA 1
ATOM 698 C C . VAL A 1 89 ? 0.695 -2.508 2.502 1.00 71.25 89 VAL A C 1
ATOM 700 O O . VAL A 1 89 ? 1.137 -1.910 1.521 1.00 71.25 89 VAL A O 1
ATOM 703 N N . LEU A 1 90 ? -0.335 -2.064 3.225 1.00 67.31 90 LEU A N 1
ATOM 704 C CA . LEU A 1 90 ? -1.063 -0.828 2.960 1.00 67.31 90 LEU A CA 1
ATOM 705 C C . LEU A 1 90 ? -0.089 0.336 2.816 1.00 67.31 90 LEU A C 1
ATOM 707 O O . LEU A 1 90 ? -0.126 1.076 1.836 1.00 67.31 90 LEU A O 1
ATOM 711 N N . SER A 1 91 ? 0.865 0.433 3.742 1.00 65.62 91 SER A N 1
ATOM 712 C CA . SER A 1 91 ? 1.810 1.529 3.726 1.00 65.62 91 SER A CA 1
ATOM 713 C C . SER A 1 91 ? 2.682 1.568 2.468 1.00 65.62 91 SER A C 1
ATOM 715 O O . SER A 1 91 ? 3.021 2.629 1.948 1.00 65.62 91 SER A O 1
ATOM 717 N N . ALA A 1 92 ? 3.046 0.402 1.953 1.00 70.56 92 ALA A N 1
ATOM 718 C CA . ALA A 1 92 ? 3.907 0.315 0.798 1.00 70.56 92 ALA A CA 1
ATOM 719 C C . ALA A 1 92 ? 3.153 0.573 -0.513 1.00 70.56 92 ALA A C 1
ATOM 721 O O . ALA A 1 92 ? 3.683 1.256 -1.382 1.00 70.56 92 ALA A O 1
ATOM 722 N N . PHE A 1 93 ? 1.907 0.111 -0.637 1.00 70.69 93 PHE A N 1
ATOM 723 C CA . PHE A 1 93 ? 1.051 0.423 -1.787 1.00 70.69 93 PHE A CA 1
ATOM 724 C C . PHE A 1 93 ? 0.893 1.928 -2.000 1.00 70.69 93 PHE A C 1
ATOM 726 O O . PHE A 1 93 ? 1.130 2.444 -3.090 1.00 70.69 93 PHE A O 1
ATOM 733 N N . TYR A 1 94 ? 0.570 2.650 -0.937 1.00 65.50 94 TYR A N 1
ATOM 734 C CA . TYR A 1 94 ? 0.447 4.098 -1.009 1.00 65.50 94 TYR A CA 1
ATOM 735 C C . TYR A 1 94 ? 1.788 4.801 -1.277 1.00 65.50 94 TYR A C 1
ATOM 737 O O . TYR A 1 94 ? 1.805 5.770 -2.033 1.00 65.50 94 TYR A O 1
ATOM 745 N N . LYS A 1 95 ? 2.920 4.313 -0.734 1.00 63.12 95 LYS A N 1
ATOM 746 C CA . LYS A 1 95 ? 4.267 4.802 -1.115 1.00 63.12 95 LYS A CA 1
ATOM 747 C C . LYS A 1 95 ? 4.535 4.661 -2.615 1.00 63.12 95 LYS A C 1
ATOM 749 O O . LYS A 1 95 ? 5.255 5.476 -3.179 1.00 63.12 95 LYS A O 1
ATOM 754 N N . LEU A 1 96 ? 3.958 3.643 -3.249 1.00 67.19 96 LEU A N 1
ATOM 755 C CA . LEU A 1 96 ? 4.031 3.409 -4.691 1.00 67.19 96 LEU A CA 1
ATOM 756 C C . LEU A 1 96 ? 3.007 4.240 -5.489 1.00 67.19 96 LEU A C 1
ATOM 758 O O . LEU A 1 96 ? 2.877 4.047 -6.693 1.00 67.19 96 LEU A O 1
ATOM 762 N N . GLY A 1 97 ? 2.265 5.146 -4.842 1.00 65.69 97 GLY A N 1
ATOM 763 C CA . GLY A 1 97 ? 1.226 5.950 -5.492 1.00 65.69 97 GLY A CA 1
ATOM 764 C C . GLY A 1 97 ? -0.016 5.148 -5.888 1.00 65.69 97 GLY A C 1
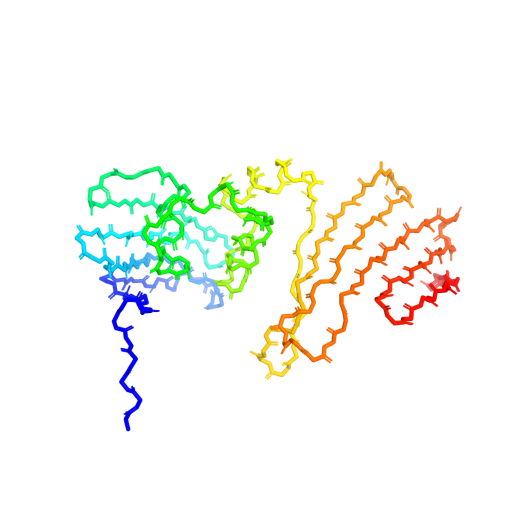ATOM 765 O O . GLY A 1 97 ? -0.868 5.654 -6.612 1.00 65.69 97 GLY A O 1
ATOM 766 N N . ILE A 1 98 ? -0.143 3.909 -5.408 1.00 69.38 98 ILE A N 1
ATOM 767 C CA . ILE A 1 98 ? -1.296 3.046 -5.663 1.00 69.38 98 ILE A CA 1
ATOM 768 C C . ILE A 1 98 ? -2.397 3.475 -4.693 1.00 69.38 98 ILE A C 1
ATOM 770 O O . ILE A 1 98 ? -2.413 3.057 -3.537 1.00 69.38 98 ILE A O 1
ATOM 774 N N . GLN A 1 99 ? -3.284 4.361 -5.148 1.00 66.81 99 GLN A N 1
ATOM 775 C CA . GLN A 1 99 ? -4.363 4.932 -4.336 1.00 66.81 99 GLN A CA 1
ATOM 776 C C . GLN A 1 99 ? -5.741 4.434 -4.791 1.00 66.81 99 GLN A C 1
ATOM 778 O O . GLN A 1 99 ? -5.978 4.280 -5.987 1.00 66.81 99 GLN A O 1
ATOM 783 N N . ASN A 1 100 ? -6.634 4.221 -3.816 1.00 56.31 100 ASN A N 1
ATOM 784 C CA . ASN A 1 100 ? -8.110 4.180 -3.866 1.00 56.31 100 ASN A CA 1
ATOM 785 C C . ASN A 1 100 ? -8.841 3.302 -4.911 1.00 56.31 100 ASN A C 1
ATOM 787 O O . ASN A 1 100 ? -10.058 3.178 -4.815 1.00 56.31 100 ASN A O 1
ATOM 791 N N . ASN A 1 101 ? -8.152 2.644 -5.848 1.00 58.00 101 ASN A N 1
ATOM 792 C CA . ASN A 1 101 ? -8.780 1.952 -6.983 1.00 58.00 101 ASN A CA 1
ATOM 793 C C . ASN A 1 101 ? -8.389 0.476 -7.132 1.00 58.00 101 ASN A C 1
ATOM 795 O O . ASN A 1 101 ? -8.665 -0.124 -8.168 1.00 58.00 101 ASN A O 1
ATOM 799 N N . THR A 1 102 ? -7.775 -0.146 -6.120 1.00 62.78 102 THR A N 1
ATOM 800 C CA . THR A 1 102 ? -7.530 -1.596 -6.173 1.00 62.78 102 THR A CA 1
ATOM 801 C C . THR A 1 102 ? -8.501 -2.359 -5.275 1.00 62.78 102 THR A C 1
ATOM 803 O O . THR A 1 102 ? -8.611 -2.046 -4.087 1.00 62.78 102 THR A O 1
ATOM 806 N N . PRO A 1 103 ? -9.159 -3.419 -5.787 1.00 68.69 103 PRO A N 1
ATOM 807 C CA . PRO A 1 103 ? -9.985 -4.305 -4.966 1.00 68.69 103 PRO A CA 1
ATOM 808 C C . PRO A 1 103 ? -9.235 -4.863 -3.748 1.00 68.69 103 PRO A C 1
ATOM 810 O O . PRO A 1 103 ? -9.823 -5.058 -2.684 1.00 68.69 103 PRO A O 1
ATOM 813 N N . VAL A 1 104 ? -7.918 -5.073 -3.884 1.00 67.88 104 VAL A N 1
ATOM 814 C CA . VAL A 1 104 ? -7.075 -5.555 -2.787 1.00 67.88 104 VAL A CA 1
ATOM 815 C C . VAL A 1 104 ? -6.887 -4.515 -1.683 1.00 67.88 104 VAL A C 1
ATOM 817 O O . VAL A 1 104 ? -7.012 -4.876 -0.516 1.00 67.88 104 VAL A O 1
ATOM 820 N N . LEU A 1 105 ? -6.670 -3.235 -2.017 1.00 68.81 105 LEU A N 1
ATOM 821 C CA . LEU A 1 105 ? -6.608 -2.168 -1.014 1.00 68.81 105 LEU A CA 1
ATOM 822 C C . LEU A 1 105 ? -7.949 -2.003 -0.312 1.00 68.81 105 LEU A C 1
ATOM 824 O O . LEU A 1 105 ? -7.963 -1.921 0.907 1.00 68.81 105 LEU A O 1
ATOM 828 N N . ASN A 1 106 ? -9.058 -2.045 -1.052 1.00 71.19 106 ASN A N 1
ATOM 829 C CA . ASN A 1 106 ? -10.395 -1.922 -0.467 1.00 71.19 106 ASN A CA 1
ATOM 830 C C . ASN A 1 106 ? -10.701 -3.061 0.512 1.00 71.19 106 ASN A C 1
ATOM 832 O O . ASN A 1 106 ? -11.306 -2.837 1.558 1.00 71.19 106 ASN A O 1
ATOM 836 N N . THR A 1 107 ? -10.260 -4.282 0.201 1.00 73.25 107 THR A N 1
ATOM 837 C CA . THR A 1 107 ? -10.411 -5.432 1.103 1.00 73.25 107 THR A CA 1
ATOM 838 C C . THR A 1 107 ? -9.555 -5.260 2.360 1.00 73.25 107 THR A C 1
ATOM 840 O O . THR A 1 107 ? -10.029 -5.537 3.457 1.00 73.25 107 THR A O 1
ATOM 843 N N . LEU A 1 108 ? -8.326 -4.756 2.207 1.00 69.94 108 LEU A N 1
ATOM 844 C CA . LEU A 1 108 ? -7.365 -4.559 3.296 1.00 69.94 108 LEU A CA 1
ATOM 845 C C . LEU A 1 108 ? -7.754 -3.409 4.236 1.00 69.94 108 LEU A C 1
ATOM 847 O O . LEU A 1 108 ? -7.615 -3.513 5.451 1.00 69.94 108 LEU A O 1
ATOM 851 N N . THR A 1 109 ? -8.255 -2.302 3.690 1.00 71.50 109 THR A N 1
ATOM 852 C CA . THR A 1 109 ? -8.785 -1.200 4.498 1.00 71.50 109 THR A CA 1
ATOM 853 C C . THR A 1 109 ? -10.064 -1.633 5.206 1.00 71.50 109 THR A C 1
ATOM 855 O O . THR A 1 109 ? -10.214 -1.368 6.395 1.00 71.50 109 THR A O 1
ATOM 858 N N . SER A 1 110 ? -10.935 -2.397 4.538 1.00 75.75 110 SER A N 1
ATOM 859 C CA . SER A 1 110 ? -12.160 -2.929 5.148 1.00 75.75 110 SER A CA 1
ATOM 860 C C . SER A 1 110 ? -11.888 -3.939 6.270 1.00 75.75 110 SER A C 1
ATOM 862 O O . SER A 1 110 ? -12.532 -3.843 7.314 1.00 75.75 110 SER A O 1
ATOM 864 N N . SER A 1 111 ? -10.937 -4.874 6.106 1.00 74.38 111 SER A N 1
ATOM 865 C CA . SER A 1 111 ? -10.586 -5.865 7.144 1.00 74.38 111 SER A CA 1
ATOM 866 C C . SER A 1 111 ? -10.030 -5.204 8.403 1.00 74.38 111 SER A C 1
ATOM 868 O O . SER A 1 111 ? -10.407 -5.567 9.516 1.00 74.38 111 SER A O 1
ATOM 870 N N . LEU A 1 112 ? -9.208 -4.169 8.227 1.00 69.19 112 LEU A N 1
ATOM 871 C CA . LEU A 1 112 ? -8.666 -3.356 9.313 1.00 69.19 112 LEU A CA 1
ATOM 872 C C . LEU A 1 112 ? -9.680 -2.353 9.889 1.00 69.19 112 LEU A C 1
ATOM 874 O O . LEU A 1 112 ? -9.384 -1.657 10.863 1.00 69.19 112 LEU A O 1
ATOM 878 N N . GLY A 1 113 ? -10.867 -2.238 9.287 1.00 71.94 113 GLY A N 1
ATOM 879 C CA . GLY A 1 113 ? -11.859 -1.230 9.638 1.00 71.94 113 GLY A CA 1
ATOM 880 C C . GLY A 1 113 ? -11.349 0.198 9.440 1.00 71.94 113 GLY A C 1
ATOM 881 O O . GLY A 1 113 ? -11.775 1.090 10.164 1.00 71.94 113 GLY A O 1
ATOM 882 N N . ILE A 1 114 ? -10.419 0.409 8.516 1.00 72.25 114 ILE A N 1
ATOM 883 C CA . ILE A 1 114 ? -9.821 1.692 8.157 1.00 72.25 114 ILE A CA 1
ATOM 884 C C . ILE A 1 114 ? -10.648 2.310 7.034 1.00 72.25 114 ILE A C 1
ATOM 886 O O . ILE A 1 114 ? -10.974 1.643 6.057 1.00 72.25 114 ILE A O 1
ATOM 890 N N . GLN A 1 115 ? -10.964 3.595 7.157 1.00 70.69 115 GLN A N 1
ATOM 891 C CA . GLN A 1 115 ? -11.629 4.347 6.086 1.00 70.69 115 GLN A CA 1
ATOM 892 C C . GLN A 1 115 ? -10.641 5.207 5.302 1.00 70.69 115 GLN A C 1
ATOM 894 O O . GLN A 1 115 ? -10.837 5.448 4.118 1.00 70.69 115 GLN A O 1
ATOM 899 N N . ASP A 1 116 ? -9.568 5.630 5.962 1.00 65.31 116 ASP A N 1
ATOM 900 C CA . ASP A 1 116 ? -8.678 6.669 5.485 1.00 65.31 116 ASP A CA 1
ATOM 901 C C . ASP A 1 116 ? -7.216 6.274 5.693 1.00 65.31 116 ASP A C 1
ATOM 903 O O . ASP A 1 116 ? -6.816 5.862 6.787 1.00 65.31 116 ASP A O 1
ATOM 907 N N . VAL A 1 117 ? -6.391 6.454 4.664 1.00 67.50 117 VAL A N 1
ATOM 908 C CA . VAL A 1 117 ? -4.940 6.268 4.750 1.00 67.50 117 VAL A CA 1
ATOM 909 C C . VAL A 1 117 ? -4.253 7.387 3.989 1.00 67.50 117 VAL A C 1
ATOM 911 O O . VAL A 1 117 ? -4.556 7.642 2.826 1.00 67.50 117 VAL A O 1
ATOM 914 N N . TYR A 1 118 ? -3.299 8.035 4.646 1.00 64.31 118 TYR A N 1
ATOM 915 C CA . TYR A 1 118 ? -2.558 9.157 4.093 1.00 64.31 118 TYR A CA 1
ATOM 916 C C . TYR A 1 118 ? -1.075 9.018 4.400 1.00 64.31 118 TYR A C 1
ATOM 918 O O . TYR A 1 118 ? -0.679 8.399 5.387 1.00 64.31 118 TYR A O 1
ATOM 926 N N . PHE A 1 119 ? -0.255 9.645 3.567 1.00 63.34 119 PHE A N 1
ATOM 927 C CA . PHE A 1 119 ? 1.168 9.784 3.817 1.00 63.34 119 PHE A CA 1
ATOM 928 C C . PHE A 1 119 ? 1.525 11.235 4.002 1.00 63.34 119 PHE A C 1
ATOM 930 O O . PHE A 1 119 ? 1.160 12.072 3.179 1.00 63.34 119 PHE A O 1
ATOM 937 N N . ASP A 1 120 ? 2.259 11.502 5.072 1.00 61.12 120 ASP A N 1
ATOM 938 C CA . ASP A 1 120 ? 2.944 12.771 5.205 1.00 61.12 120 ASP A CA 1
ATOM 939 C C . ASP A 1 120 ? 4.256 12.695 4.412 1.00 61.12 120 ASP A C 1
ATOM 941 O O . ASP A 1 120 ? 4.996 11.704 4.486 1.00 61.12 120 ASP A O 1
ATOM 945 N N . VAL A 1 121 ? 4.495 13.705 3.579 1.00 58.78 121 VAL A N 1
ATOM 946 C CA . VAL A 1 121 ? 5.642 13.767 2.670 1.00 58.78 121 VAL A CA 1
ATOM 947 C C . VAL A 1 121 ? 6.389 15.056 2.945 1.00 58.78 121 VAL A C 1
ATOM 949 O O . VAL A 1 121 ? 5.888 16.150 2.696 1.00 58.78 121 VAL A O 1
ATOM 952 N N . GLN A 1 122 ? 7.632 14.921 3.394 1.00 60.78 122 GLN A N 1
ATOM 953 C CA . GLN A 1 122 ? 8.504 16.049 3.678 1.00 60.78 122 GLN A CA 1
ATOM 954 C C . GLN A 1 122 ? 9.701 16.022 2.725 1.00 60.78 122 GLN A C 1
ATOM 956 O O . GLN A 1 122 ? 10.476 15.065 2.694 1.00 60.78 122 GLN A O 1
ATOM 961 N N . GLY A 1 123 ? 9.838 17.061 1.895 1.00 56.47 123 GLY A N 1
ATOM 962 C CA . GLY A 1 123 ? 11.005 17.247 1.023 1.00 56.47 123 GLY A CA 1
ATOM 963 C C . GLY A 1 123 ? 11.288 16.108 0.028 1.00 56.47 123 GLY A C 1
ATOM 964 O O . GLY A 1 123 ? 12.442 15.945 -0.347 1.00 56.47 123 GLY A O 1
ATOM 965 N N . GLN A 1 124 ? 10.264 15.350 -0.400 1.00 52.38 124 GLN A N 1
ATOM 966 C CA . GLN A 1 124 ? 10.304 14.148 -1.272 1.00 52.38 124 GLN A CA 1
ATOM 967 C C . GLN A 1 124 ? 10.509 12.797 -0.567 1.00 52.38 124 GLN A C 1
ATOM 969 O O . GLN A 1 124 ? 10.532 11.759 -1.229 1.00 52.38 124 GLN A O 1
ATOM 974 N N . LYS A 1 125 ? 10.616 12.767 0.763 1.00 50.91 125 LYS A N 1
ATOM 975 C CA . LYS A 1 125 ? 10.635 11.516 1.527 1.00 50.91 125 LYS A CA 1
ATOM 976 C C . LYS A 1 125 ? 9.326 11.335 2.271 1.00 50.91 125 LYS A C 1
ATOM 978 O O . LYS A 1 125 ? 8.776 12.274 2.837 1.00 50.91 125 LYS A O 1
ATOM 983 N N . VAL A 1 126 ? 8.853 10.098 2.274 1.00 60.59 126 VAL A N 1
ATOM 984 C CA . VAL A 1 126 ? 7.699 9.704 3.070 1.00 60.59 126 VAL A CA 1
ATOM 985 C C . VAL A 1 126 ? 8.107 9.679 4.537 1.00 60.59 126 VAL A C 1
ATOM 987 O O . VAL A 1 126 ? 8.915 8.833 4.926 1.00 60.59 126 VAL A O 1
ATOM 990 N N . SER A 1 127 ? 7.574 10.612 5.324 1.00 71.88 127 SER A N 1
ATOM 991 C CA . SER A 1 127 ? 7.909 10.756 6.739 1.00 71.88 127 SER A CA 1
ATOM 992 C C . SER A 1 127 ? 7.015 9.887 7.615 1.00 71.88 127 SER A C 1
ATOM 994 O O . SER A 1 127 ? 7.517 9.136 8.447 1.00 71.88 127 SER A O 1
ATOM 996 N N . SER A 1 128 ? 5.704 9.902 7.367 1.00 72.00 128 SER A N 1
ATOM 997 C CA . SER A 1 128 ? 4.731 9.283 8.274 1.00 72.00 128 SER A CA 1
ATOM 998 C C . SER A 1 128 ? 3.611 8.573 7.519 1.00 72.00 128 SER A C 1
ATOM 1000 O O . SER A 1 128 ? 3.106 9.080 6.520 1.00 72.00 128 SER A O 1
ATOM 1002 N N . LEU A 1 129 ? 3.188 7.410 8.017 1.00 72.81 129 LEU A N 1
ATOM 1003 C CA . LEU A 1 129 ? 1.956 6.728 7.619 1.00 72.81 129 LEU A CA 1
ATOM 1004 C C . LEU A 1 129 ? 0.837 7.149 8.574 1.00 72.81 129 LEU A C 1
ATOM 1006 O O . LEU A 1 129 ? 0.935 6.926 9.778 1.00 72.81 129 LEU A O 1
ATOM 1010 N N . LEU A 1 130 ? -0.242 7.702 8.039 1.00 76.94 130 LEU A N 1
ATOM 1011 C CA . LEU A 1 130 ? -1.446 8.052 8.777 1.00 76.94 130 LEU A CA 1
ATOM 1012 C C . LEU A 1 130 ? -2.556 7.079 8.398 1.00 76.94 130 LEU A C 1
ATOM 1014 O O . LEU A 1 130 ? -2.854 6.895 7.224 1.00 76.94 130 LEU A O 1
ATOM 1018 N N . VAL A 1 131 ? -3.196 6.489 9.392 1.00 80.62 131 VAL A N 1
ATOM 1019 C CA . VAL A 1 131 ? -4.325 5.575 9.230 1.00 80.62 131 VAL A CA 1
ATOM 1020 C C . VAL A 1 131 ? -5.468 6.095 10.080 1.00 80.62 131 VAL A C 1
ATOM 1022 O O . VAL A 1 131 ? -5.237 6.448 11.231 1.00 80.62 131 VAL A O 1
ATOM 1025 N N . GLY A 1 132 ? -6.693 6.152 9.572 1.00 79.38 132 GLY A N 1
ATOM 1026 C CA . GLY A 1 132 ? -7.819 6.605 10.376 1.00 79.38 132 GLY A CA 1
ATOM 1027 C C . GLY A 1 132 ? -9.181 6.083 9.949 1.00 79.38 132 GLY A C 1
ATOM 1028 O O . GLY A 1 132 ? -9.354 5.423 8.922 1.00 79.38 132 GLY A O 1
ATOM 1029 N N . ARG A 1 133 ? -10.147 6.333 10.827 1.00 82.25 133 ARG A N 1
ATOM 1030 C CA . ARG A 1 133 ? -11.526 5.878 10.696 1.00 82.25 133 ARG A CA 1
ATOM 1031 C C . ARG A 1 133 ? -12.456 6.800 11.477 1.00 82.25 133 ARG A C 1
ATOM 1033 O O . ARG A 1 133 ? -12.162 7.157 12.621 1.00 82.25 133 ARG A O 1
ATOM 1040 N N . ALA A 1 134 ? -13.620 7.102 10.911 1.00 78.75 134 ALA A N 1
ATOM 1041 C CA . ALA A 1 134 ? -14.744 7.625 11.670 1.00 78.75 134 ALA A CA 1
ATOM 1042 C C . ALA A 1 134 ? -15.408 6.502 12.492 1.00 78.75 134 ALA A C 1
ATOM 1044 O O . ALA A 1 134 ? -15.812 5.459 11.970 1.00 78.75 134 ALA A O 1
ATOM 1045 N N . LEU A 1 135 ? -15.513 6.712 13.802 1.00 84.19 135 LEU A N 1
ATOM 1046 C CA . LEU A 1 135 ? -16.288 5.863 14.712 1.00 84.19 135 LEU A CA 1
ATOM 1047 C C . LEU A 1 135 ? -17.757 6.296 14.756 1.00 84.19 135 LEU A C 1
ATOM 1049 O O . LEU A 1 135 ? -18.638 5.466 14.949 1.00 84.19 135 LEU A O 1
ATOM 1053 N N . 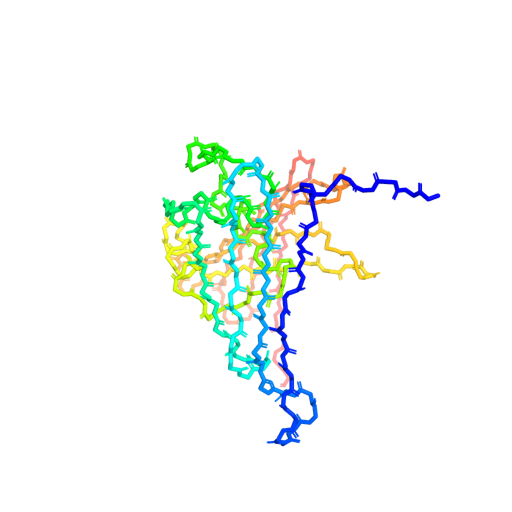THR A 1 136 ? -18.009 7.594 14.570 1.00 85.62 136 THR A N 1
ATOM 1054 C CA . THR A 1 136 ? -19.337 8.206 14.408 1.00 85.62 136 THR A CA 1
ATOM 1055 C C . THR A 1 136 ? -19.213 9.415 13.477 1.00 85.62 136 THR A C 1
ATOM 1057 O O . THR A 1 136 ? -18.095 9.845 13.191 1.00 85.62 136 THR A O 1
ATOM 1060 N N . ASP A 1 137 ? -20.329 10.049 13.113 1.00 80.50 137 ASP A N 1
ATOM 1061 C CA . ASP A 1 137 ? -20.342 11.295 12.324 1.00 80.50 137 ASP A CA 1
ATOM 1062 C C . ASP A 1 137 ? -19.564 12.456 12.974 1.00 80.50 137 ASP A C 1
ATOM 1064 O O . ASP A 1 137 ? -19.238 13.441 12.316 1.00 80.50 137 ASP A O 1
ATOM 1068 N N . LYS A 1 138 ? -19.274 12.365 14.280 1.00 85.00 138 LYS A N 1
ATOM 1069 C CA . LYS A 1 138 ? -18.572 13.399 15.055 1.00 85.00 138 LYS A CA 1
ATOM 1070 C C . LYS A 1 138 ? -17.247 12.935 15.646 1.00 85.00 138 LYS A C 1
ATOM 1072 O O . LYS A 1 138 ? -16.539 13.761 16.215 1.00 85.00 138 LYS A O 1
ATOM 1077 N N . LEU A 1 139 ? -16.919 11.645 15.571 1.00 84.62 139 LEU A N 1
ATOM 1078 C CA . LEU A 1 139 ? -15.755 11.059 16.235 1.00 84.62 139 LEU A CA 1
ATOM 1079 C C . LEU A 1 139 ? -14.869 10.351 15.221 1.00 84.62 139 LEU A C 1
ATOM 1081 O O . LEU A 1 139 ? -15.271 9.340 14.650 1.00 84.62 139 LEU A O 1
ATOM 1085 N N . TYR A 1 140 ? -13.645 10.839 15.066 1.00 82.81 140 TYR A N 1
ATOM 1086 C CA . TYR A 1 140 ? -12.650 10.287 14.161 1.00 82.81 140 TYR A CA 1
ATOM 1087 C C . TYR A 1 140 ? -11.374 9.939 14.926 1.00 82.81 140 TYR A C 1
ATOM 1089 O O . TYR A 1 140 ? -10.865 10.748 15.705 1.00 82.81 140 TYR A O 1
ATOM 1097 N N . ILE A 1 141 ? -10.853 8.735 14.705 1.00 88.62 141 ILE A N 1
ATOM 1098 C CA . ILE A 1 141 ? -9.592 8.273 15.284 1.00 88.62 141 ILE A CA 1
ATOM 1099 C C . ILE A 1 141 ? -8.548 8.123 14.183 1.00 88.62 141 ILE A C 1
ATOM 1101 O O . ILE A 1 141 ? -8.844 7.662 13.080 1.00 88.62 141 ILE A O 1
ATOM 1105 N N . ARG A 1 142 ? -7.317 8.524 14.486 1.00 85.44 142 ARG A N 1
ATOM 1106 C CA . ARG A 1 142 ? -6.171 8.428 13.589 1.00 85.44 142 ARG A CA 1
ATOM 1107 C C . ARG A 1 142 ? -4.968 7.886 14.337 1.00 85.44 142 ARG A C 1
ATOM 1109 O O . ARG A 1 142 ? -4.691 8.300 15.452 1.00 85.44 142 ARG A O 1
ATOM 1116 N N . TYR A 1 143 ? -4.213 7.021 13.693 1.00 85.75 143 TYR A N 1
ATOM 1117 C CA . TYR A 1 143 ? -2.897 6.599 14.119 1.00 85.75 143 TYR A CA 1
ATOM 1118 C C . TYR A 1 143 ? -1.852 7.106 13.127 1.00 85.75 143 TYR A C 1
ATOM 1120 O O . TYR A 1 143 ? -2.007 6.947 11.919 1.00 85.75 143 TYR A O 1
ATOM 1128 N N . ALA A 1 144 ? -0.804 7.732 13.643 1.00 81.00 144 ALA A N 1
ATOM 1129 C CA . ALA A 1 144 ? 0.347 8.216 12.909 1.00 81.00 144 ALA A CA 1
ATOM 1130 C C . ALA A 1 144 ? 1.558 7.359 13.276 1.00 81.00 144 ALA A C 1
ATOM 1132 O O . ALA A 1 144 ? 1.992 7.346 14.428 1.00 81.00 144 ALA A O 1
ATOM 1133 N N . LYS A 1 145 ? 2.101 6.647 12.296 1.00 81.06 145 LYS A N 1
ATOM 1134 C CA . LYS A 1 145 ? 3.335 5.882 12.425 1.00 81.06 145 LYS A CA 1
ATOM 1135 C C . LYS A 1 145 ? 4.463 6.629 11.735 1.00 81.06 145 LYS A C 1
ATOM 1137 O O . LYS A 1 145 ? 4.376 6.879 10.532 1.00 81.06 145 LYS A O 1
ATOM 1142 N N . ASP A 1 146 ? 5.515 6.948 12.476 1.00 78.75 146 ASP A N 1
ATOM 1143 C CA . ASP A 1 146 ? 6.732 7.482 11.873 1.00 78.75 146 ASP A CA 1
ATOM 1144 C C . ASP A 1 146 ? 7.448 6.374 11.092 1.00 78.75 146 ASP A C 1
ATOM 1146 O O . ASP A 1 146 ? 7.564 5.228 11.538 1.00 78.75 146 ASP A O 1
ATOM 1150 N N . LEU A 1 147 ? 7.894 6.708 9.888 1.00 71.88 147 LEU A N 1
ATOM 1151 C CA . LEU A 1 147 ? 8.612 5.800 8.997 1.00 71.88 147 LEU A CA 1
ATOM 1152 C C . 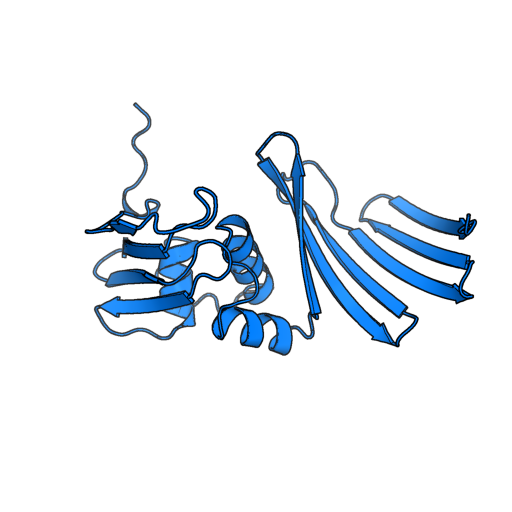LEU A 1 147 ? 10.082 6.185 8.846 1.00 71.88 147 LEU A C 1
ATOM 1154 O O . LEU A 1 147 ? 10.837 5.436 8.226 1.00 71.88 147 LEU A O 1
ATOM 1158 N N . THR A 1 148 ? 10.485 7.332 9.394 1.00 71.62 148 THR A N 1
ATOM 1159 C CA . THR A 1 148 ? 11.871 7.809 9.367 1.00 71.62 148 THR A CA 1
ATOM 1160 C C . THR A 1 148 ? 12.714 7.247 10.511 1.00 71.62 148 THR A C 1
ATOM 1162 O O . THR A 1 148 ? 13.940 7.240 10.411 1.00 71.62 148 THR A O 1
ATOM 1165 N N . GLY A 1 149 ? 12.069 6.763 11.576 1.00 67.88 149 GLY A N 1
ATOM 1166 C CA . GLY A 1 149 ? 12.709 6.372 12.830 1.00 67.88 149 GLY A CA 1
ATOM 1167 C C . GLY A 1 149 ? 13.200 7.566 13.655 1.00 67.88 149 GLY A C 1
ATOM 1168 O O . GLY A 1 149 ? 13.963 7.367 14.596 1.00 67.88 149 GLY A O 1
ATOM 1169 N N . GLN A 1 150 ? 12.821 8.792 13.284 1.00 68.62 150 GLN A N 1
ATOM 1170 C CA . GLN A 1 150 ? 13.251 10.035 13.932 1.00 68.62 150 GLN A CA 1
ATOM 1171 C C . GLN A 1 150 ? 12.172 10.628 14.841 1.00 68.62 150 GLN A C 1
ATOM 1173 O O . GLN A 1 150 ? 12.483 11.490 15.658 1.00 68.62 150 GLN A O 1
ATOM 1178 N N . GLN A 1 151 ? 10.916 10.205 14.685 1.00 66.56 151 GLN A N 1
ATOM 1179 C CA . GLN A 1 151 ? 9.771 10.719 15.431 1.00 66.56 151 GLN A CA 1
ATOM 1180 C C . GLN A 1 151 ? 9.012 9.583 16.118 1.00 66.56 151 GLN A C 1
ATOM 1182 O O . GLN A 1 151 ? 9.109 8.415 15.746 1.00 66.56 151 GLN A O 1
ATOM 1187 N N . ASN A 1 152 ? 8.215 9.937 17.123 1.00 74.69 152 ASN A N 1
ATOM 1188 C CA . ASN A 1 152 ? 7.381 8.977 17.831 1.00 74.69 152 ASN A CA 1
ATOM 1189 C C . ASN A 1 152 ? 6.044 8.742 17.126 1.00 74.69 152 ASN A C 1
ATOM 1191 O O . ASN A 1 152 ? 5.450 9.646 16.536 1.00 74.69 152 ASN A O 1
ATOM 1195 N N . ASN A 1 153 ? 5.544 7.512 17.246 1.00 83.56 153 ASN A N 1
ATOM 1196 C CA . ASN A 1 153 ? 4.188 7.178 16.831 1.00 83.56 153 ASN A CA 1
ATOM 1197 C C . ASN A 1 153 ? 3.177 7.929 17.702 1.00 83.56 153 ASN A C 1
ATOM 1199 O O . ASN A 1 153 ? 3.439 8.186 18.879 1.00 83.56 153 ASN A O 1
ATOM 1203 N N . ALA A 1 154 ? 2.010 8.236 17.142 1.00 87.56 154 ALA A N 1
ATOM 1204 C CA . ALA A 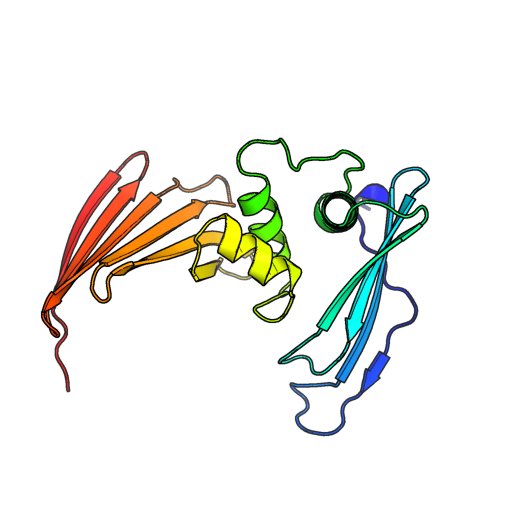1 154 ? 0.972 8.960 17.856 1.00 87.56 154 ALA A CA 1
ATOM 1205 C C . ALA A 1 154 ? -0.435 8.476 17.505 1.00 87.56 154 ALA A C 1
ATOM 1207 O O . ALA A 1 154 ? -0.752 8.201 16.351 1.00 87.56 154 ALA A O 1
ATOM 1208 N N . VAL A 1 155 ? -1.305 8.417 18.505 1.00 89.62 155 VAL A N 1
ATOM 1209 C CA . VAL A 1 155 ? -2.749 8.254 18.345 1.00 89.62 155 VAL A CA 1
ATOM 1210 C C . VAL A 1 155 ? -3.397 9.623 18.502 1.00 89.62 155 VAL A C 1
ATOM 1212 O O . VAL A 1 155 ? -3.144 10.339 19.467 1.00 89.62 155 VAL A O 1
ATOM 1215 N N . GLN A 1 156 ? -4.251 9.988 17.558 1.00 88.62 156 GLN A N 1
ATOM 1216 C CA . GLN A 1 156 ? -4.999 11.233 17.556 1.00 88.62 156 GLN A CA 1
ATOM 1217 C C . GLN A 1 156 ? -6.494 10.945 17.550 1.00 88.62 156 GLN A C 1
ATOM 1219 O O . GLN A 1 156 ? -6.975 10.106 16.785 1.00 88.62 156 GLN A O 1
ATOM 1224 N N . LEU A 1 157 ? -7.239 11.675 18.371 1.00 90.75 157 LEU A N 1
ATOM 1225 C CA . LEU A 1 157 ? -8.696 11.628 18.395 1.00 90.75 157 LEU A CA 1
ATOM 1226 C C . LEU A 1 157 ? -9.236 13.013 18.070 1.00 90.75 157 LEU A C 1
ATOM 1228 O O . LEU A 1 157 ? -8.790 14.017 18.618 1.00 90.75 157 LEU A O 1
ATOM 1232 N N . PHE A 1 158 ? -10.208 13.056 17.173 1.00 86.94 158 PHE A N 1
ATOM 1233 C CA . PHE A 1 158 ? -10.882 14.265 16.738 1.00 86.94 158 PHE A CA 1
ATOM 1234 C C . PHE A 1 158 ? -12.363 14.119 17.073 1.00 86.94 158 PHE A C 1
ATOM 1236 O O . PHE A 1 158 ? -13.031 13.229 16.545 1.00 86.94 158 PHE A O 1
ATOM 1243 N N . TYR A 1 159 ? -12.872 14.969 17.963 1.00 89.50 159 TYR A N 1
ATOM 1244 C CA . TYR A 1 159 ? -14.274 14.964 18.367 1.00 89.50 159 TYR A CA 1
ATOM 1245 C C . TYR A 1 159 ? -14.928 16.319 18.116 1.00 89.50 159 TYR A C 1
ATOM 1247 O O . TYR A 1 159 ? -14.544 17.342 18.689 1.00 89.50 159 TYR A O 1
ATOM 1255 N N . GLN A 1 160 ? -15.930 16.335 17.245 1.00 86.31 160 GLN A N 1
ATOM 1256 C CA . GLN A 1 160 ? -16.689 17.528 16.910 1.00 86.31 160 GLN A CA 1
ATOM 1257 C C . GLN A 1 160 ? -17.751 17.790 17.984 1.00 86.31 160 GLN A C 1
ATOM 1259 O O . GLN A 1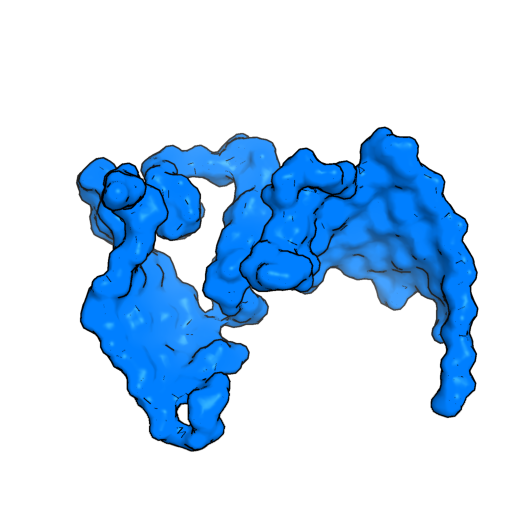 160 ? -18.837 17.210 17.967 1.00 86.31 160 GLN A O 1
ATOM 1264 N N . LEU A 1 161 ? -17.431 18.691 18.917 1.00 88.88 161 LEU A N 1
ATOM 1265 C CA . LEU A 1 161 ? -18.329 19.114 19.997 1.00 88.88 161 LEU A CA 1
ATOM 1266 C C . LEU A 1 161 ? -19.561 19.830 19.427 1.00 88.88 161 LEU A C 1
ATOM 1268 O O . LEU A 1 161 ? -20.697 19.550 19.803 1.00 88.88 161 LEU A O 1
ATOM 1272 N N . THR A 1 162 ? -19.325 20.747 18.489 1.00 87.38 162 THR A N 1
ATOM 1273 C CA . THR A 1 162 ? -20.346 21.478 17.725 1.00 87.38 162 THR A CA 1
ATOM 1274 C C . THR A 1 162 ? -19.804 21.771 16.325 1.00 87.38 162 THR A C 1
ATOM 1276 O O . THR A 1 162 ? -18.628 21.539 16.059 1.00 87.38 162 THR A O 1
ATOM 1279 N N . ASN A 1 163 ? -20.609 22.355 15.436 1.00 79.38 163 ASN A N 1
ATOM 1280 C CA . ASN A 1 163 ? -20.151 22.736 14.090 1.00 79.38 163 ASN A CA 1
ATOM 1281 C C . ASN A 1 163 ? -18.957 23.710 14.098 1.00 79.38 163 ASN A C 1
ATOM 1283 O O . ASN A 1 163 ? -18.209 23.766 13.129 1.00 79.38 163 ASN A O 1
ATOM 1287 N N . LYS A 1 164 ? -18.738 24.430 15.207 1.00 84.75 164 LYS A N 1
ATOM 1288 C CA . LYS A 1 164 ? -17.652 25.410 15.348 1.00 84.75 164 LYS A CA 1
ATOM 1289 C C . LYS A 1 164 ? -16.529 24.966 16.282 1.00 84.75 164 LYS A C 1
ATOM 1291 O O . LYS A 1 164 ? -15.481 25.598 16.283 1.00 84.75 164 LYS A O 1
ATOM 1296 N N . TRP A 1 165 ? -16.714 23.901 17.061 1.00 87.25 165 TRP A N 1
ATOM 1297 C CA . TRP A 1 165 ? -15.755 23.473 18.083 1.00 87.25 165 TRP A CA 1
ATOM 1298 C C . TRP A 1 165 ? -15.295 22.037 17.845 1.00 87.25 165 TRP A C 1
ATOM 1300 O O . TRP A 1 165 ? -16.108 21.112 17.796 1.00 87.25 165 TRP A O 1
ATOM 1310 N N . LEU A 1 166 ? -13.982 21.854 17.746 1.00 80.00 166 LEU A N 1
ATOM 1311 C CA . LEU A 1 166 ? -13.318 20.570 17.564 1.00 80.00 166 LEU A CA 1
ATOM 1312 C C . LEU A 1 166 ? -12.362 20.326 18.731 1.00 80.00 166 LEU A C 1
ATOM 1314 O O . LEU A 1 166 ? -11.437 21.103 18.950 1.00 80.00 166 LEU A O 1
ATOM 1318 N N . LEU A 1 167 ? -12.559 19.225 19.442 1.00 90.25 167 LEU A N 1
ATOM 1319 C CA . LEU A 1 167 ? -11.574 18.696 20.372 1.00 90.25 167 LEU A CA 1
ATOM 1320 C C . LEU A 1 167 ? -10.597 17.821 19.588 1.00 90.25 167 LEU A C 1
ATOM 1322 O O . LEU A 1 167 ? -11.019 16.924 18.856 1.00 90.25 167 LEU A O 1
ATOM 1326 N N . LYS A 1 168 ? -9.303 18.067 19.749 1.00 88.69 168 LYS A N 1
ATOM 1327 C CA . LYS A 1 168 ? -8.236 17.233 19.208 1.00 88.69 168 LYS A CA 1
ATOM 1328 C C . LYS A 1 168 ? -7.391 16.736 20.366 1.00 88.69 168 LYS A C 1
ATOM 1330 O O . LYS A 1 168 ? -6.884 17.529 21.145 1.00 88.69 168 LYS A O 1
ATOM 1335 N N . THR A 1 169 ? -7.198 15.434 20.464 1.00 92.38 169 THR A N 1
ATOM 1336 C CA . THR A 1 169 ? -6.189 14.864 21.351 1.00 92.38 169 THR A CA 1
ATOM 1337 C C . THR A 1 169 ? -5.060 14.297 20.513 1.00 92.38 169 THR A C 1
ATOM 1339 O O . THR A 1 169 ? -5.260 13.852 19.379 1.00 92.38 169 THR A O 1
ATOM 1342 N N . ASN A 1 170 ? -3.860 14.346 21.062 1.00 88.62 170 ASN A N 1
ATOM 1343 C CA . ASN A 1 170 ? -2.685 13.718 20.501 1.00 88.62 170 ASN A CA 1
ATOM 1344 C C . ASN A 1 170 ? -1.993 12.972 21.634 1.00 88.62 170 ASN A C 1
ATOM 1346 O O . ASN A 1 170 ? -1.707 13.563 22.667 1.00 88.62 170 ASN A O 1
ATOM 1350 N N . SER A 1 171 ? -1.747 11.686 21.466 1.00 89.12 171 SER A N 1
ATOM 1351 C CA . SER A 1 171 ? -1.038 10.870 22.440 1.00 89.12 171 SER A CA 1
ATOM 1352 C C . SER A 1 171 ? 0.062 10.122 21.716 1.00 89.12 171 SER A C 1
ATOM 1354 O O . SER A 1 171 ? -0.204 9.201 20.945 1.00 89.12 171 SER A O 1
ATOM 1356 N N . GLY A 1 172 ? 1.292 10.578 21.909 1.00 83.38 172 GLY A N 1
ATOM 1357 C CA . GLY A 1 172 ? 2.493 9.892 21.463 1.00 83.38 172 GLY A CA 1
ATOM 1358 C C . GLY A 1 172 ? 3.240 9.268 22.633 1.00 83.38 172 GLY A C 1
ATOM 1359 O O . GLY A 1 172 ? 2.918 9.509 23.796 1.00 83.38 172 GLY A O 1
ATOM 1360 N N . ASN A 1 173 ? 4.265 8.483 22.313 1.00 73.94 173 ASN A N 1
ATOM 1361 C CA . ASN A 1 173 ? 5.056 7.755 23.310 1.00 73.94 173 ASN A CA 1
ATOM 1362 C C . ASN A 1 173 ? 5.714 8.658 24.369 1.00 73.94 173 ASN A C 1
ATOM 1364 O O . ASN A 1 173 ? 5.921 8.214 25.492 1.00 73.94 173 ASN A O 1
ATOM 1368 N N . GLU A 1 174 ? 6.041 9.902 24.019 1.00 72.38 174 GLU A N 1
ATOM 1369 C CA . GLU A 1 174 ? 6.712 10.841 24.928 1.00 72.38 174 GLU A CA 1
ATOM 1370 C C . GLU A 1 174 ? 5.788 11.953 25.418 1.00 72.38 174 GLU A C 1
ATOM 1372 O O . GLU A 1 174 ? 5.854 12.342 26.580 1.00 72.38 174 GLU A O 1
ATOM 1377 N N . ASN A 1 175 ? 4.887 12.433 24.557 1.00 77.62 175 ASN A N 1
ATOM 1378 C CA . ASN A 1 175 ? 4.062 13.598 24.842 1.00 77.62 175 ASN A CA 1
ATOM 1379 C C . ASN A 1 175 ? 2.597 13.313 24.525 1.00 77.62 175 ASN A C 1
ATOM 1381 O O . ASN A 1 175 ? 2.265 12.750 23.481 1.00 77.62 175 ASN A O 1
ATOM 1385 N N . SER A 1 176 ? 1.715 13.777 25.405 1.00 88.00 176 SER A N 1
ATOM 1386 C CA . SER A 1 176 ? 0.280 13.835 25.146 1.00 88.00 176 SER A CA 1
ATOM 1387 C C . SER A 1 176 ? -0.202 15.278 25.248 1.00 88.00 176 SER A C 1
ATOM 1389 O O . SER A 1 176 ? 0.193 16.007 26.155 1.00 88.00 176 SER A O 1
ATOM 1391 N N . SER A 1 177 ? -1.044 15.696 24.311 1.00 91.00 177 SER A N 1
ATOM 1392 C CA . SER A 1 177 ? -1.649 17.022 24.271 1.00 91.00 177 SER A CA 1
ATOM 1393 C C . SER A 1 177 ? -3.143 16.932 23.992 1.00 91.00 177 SER A C 1
ATOM 1395 O O . SER A 1 177 ? -3.646 15.977 23.391 1.00 91.00 177 SER A O 1
ATOM 1397 N N . VAL A 1 178 ? -3.861 17.952 24.447 1.00 93.94 178 VAL A N 1
ATOM 1398 C CA . VAL A 1 178 ? -5.281 18.137 24.174 1.00 93.94 178 VAL A CA 1
ATOM 1399 C C . VAL A 1 178 ? -5.471 19.577 23.733 1.00 93.94 178 VAL A C 1
ATOM 1401 O O . VAL A 1 178 ? -5.187 20.503 24.487 1.00 93.94 178 VAL A O 1
ATOM 1404 N N . ASP A 1 179 ? -5.969 19.744 22.516 1.00 90.44 179 ASP A N 1
ATOM 1405 C CA . ASP A 1 179 ? -6.239 21.027 21.891 1.00 90.44 179 ASP A CA 1
ATOM 1406 C C . ASP A 1 179 ? -7.752 21.195 21.712 1.00 90.44 179 ASP A C 1
ATOM 1408 O O . ASP A 1 179 ? -8.463 20.266 21.318 1.00 90.44 179 ASP A O 1
ATOM 1412 N N . ILE A 1 180 ? -8.251 22.407 21.944 1.00 93.31 180 ILE A N 1
ATOM 1413 C CA . ILE A 1 180 ? -9.623 22.792 21.607 1.00 93.31 180 ILE A CA 1
ATOM 1414 C C . ILE A 1 180 ? -9.546 23.851 20.512 1.00 93.31 180 ILE A C 1
ATOM 1416 O O . ILE A 1 180 ? -8.972 24.920 20.702 1.00 93.31 180 ILE A O 1
ATOM 1420 N N . ILE A 1 181 ? -10.124 23.544 19.356 1.00 85.00 181 ILE A N 1
ATOM 1421 C CA . ILE A 1 181 ? -10.021 24.348 18.141 1.00 85.00 181 ILE A CA 1
ATOM 1422 C C . ILE A 1 181 ? -11.390 24.946 17.825 1.00 85.00 181 ILE A C 1
ATOM 1424 O O . ILE A 1 181 ? -12.374 24.220 17.661 1.00 85.00 181 ILE A O 1
ATOM 1428 N N . TYR A 1 182 ? -11.437 26.270 17.692 1.00 88.25 182 TYR A N 1
ATOM 1429 C CA . TYR A 1 182 ? -12.617 27.009 17.249 1.00 88.25 182 TYR A CA 1
ATOM 1430 C C . TYR A 1 182 ? -12.494 27.392 15.770 1.00 88.25 182 TYR A C 1
ATOM 1432 O O . TYR A 1 182 ? -11.476 27.947 15.355 1.00 88.25 182 TYR A O 1
ATOM 1440 N N . ARG A 1 183 ? -13.526 27.112 14.966 1.00 74.12 183 ARG A N 1
ATOM 1441 C CA . ARG A 1 183 ? -13.602 27.493 13.549 1.00 74.12 183 ARG A CA 1
ATOM 1442 C C . ARG A 1 183 ? -14.491 28.723 13.387 1.00 74.12 183 ARG A C 1
ATOM 1444 O O . ARG A 1 183 ? -15.680 28.686 13.697 1.00 74.12 183 ARG A O 1
ATOM 1451 N N . LEU A 1 184 ? -13.903 29.799 12.874 1.00 76.00 184 LEU A N 1
ATOM 1452 C CA . LEU A 1 184 ? -14.621 30.985 12.415 1.00 76.00 184 LEU A CA 1
ATOM 1453 C C . LEU A 1 184 ? -15.001 30.772 10.949 1.00 76.00 184 LEU A C 1
ATOM 1455 O O . LEU A 1 184 ? -14.128 30.739 10.085 1.00 76.00 184 LEU A O 1
ATOM 1459 N N . GLU A 1 185 ? -16.290 30.605 10.678 1.00 59.62 185 GLU A N 1
ATOM 1460 C CA . GLU A 1 185 ? -16.820 30.682 9.315 1.00 59.62 185 GLU A CA 1
ATOM 1461 C C . GLU A 1 185 ? -16.751 32.152 8.866 1.00 59.62 185 GLU A C 1
ATOM 1463 O O . GLU A 1 185 ? -17.180 33.040 9.609 1.00 59.62 185 GLU A O 1
ATOM 1468 N N . ARG A 1 186 ? -16.142 32.407 7.704 1.00 48.00 186 ARG A N 1
ATOM 1469 C CA . ARG A 1 186 ? -16.159 33.705 7.016 1.00 48.00 186 ARG A CA 1
ATOM 1470 C C . ARG A 1 186 ? -17.126 33.644 5.850 1.00 48.00 186 ARG A C 1
ATOM 1472 O O . ARG A 1 186 ? -17.138 32.585 5.186 1.00 48.00 186 ARG A O 1
#

Foldseek 3Di:
DPPDPQLPDKDWDDWDWADDDPNVKTFTFTKIWGDADHKIKIWTWGGIPVAIEIDIAMVVGDPPQQSLCSNQVSDNDNCVPPPCSLVVSLVRCVVVVNDDHYPVNVVSCVVVVWDDWDFDADPNDGFWIKTKHDPDPFKIKIWIDGPVVPDWIWIWIWGPPDPFWIWIWIDTPPDIDIDIGGDDDD

Sequence (186 aa):
YINLDSRNQVQIDESSFLFNGVIANPTLDVNLYRVVDQTTARLNITGNASQPQFVFYSTPALSQGRIINLMVFGRSGDMSKEPNYESQVLSAFYKLGIQNNTPVLNTLTSSLGIQDVYFDVQGQKVSSLLVGRALTDKLYIRYAKDLTGQQNNAVQLFYQLTNKWLLKTNSGNENSSVDIIYRLER

Radius of gyration: 19.75 Å; chains: 1; bounding box: 49×54×51 Å

Secondary structure (DSSP, 8-state):
-----GGGPPEE-S-EEE--S-TTSPEEEEEEEEEETTEEEEEEEEEETTS-EEEEEEES---HHHHHHHHHH---S-GGGSTTHHHHHHHHHHHTT--S--HHHHHHHHHTT--EEEEEEETTEEEEEEEEEEEETTEEEEEEEESSSSS--EEEEEEEEETTEEEEEEEESS-EEEEEEE----